Protein AF-A0ABD0YDC4-F1 (afdb_monomer_lite)

InterPro domains:
  IPR000859 CUB domain [PF00431] (22-94)
  IPR000859 CUB domain [PS01180] (1-97)
  IPR000859 CUB domain [cd00041] (22-96)
  IPR002172 Low-density lipoprotein (LDL) receptor class A repeat [PS50068] (105-143)
  IPR002172 Low-density lipoprotein (LDL) receptor class A repeat [SM00192] (105-144)
  IPR002172 Low-density lipoprotein (LDL) receptor class A repeat [cd00112] (106-138)
  IPR023415 Low-density lipoprotein (LDL) receptor class A, conserved site [PS01209] (118-142)
  IPR035914 Spermadhesin, CUB domain superfamily [G3DSA:2.60.120.290] (20-100)
  IPR035914 Spermadhesin, CUB domain superfamily [SSF49854] (22-97)
  IPR036055 LDL receptor-like superfamily [SSF57424] (105-143)
  IPR042333 LRAD2/Mig-13-like [PTHR24652] (23-143)

pLDDT: mean 70.16, std 22.86, range [22.53, 96.06]

Radius of gyration: 19.51 Å; chains: 1; bounding box: 53×46×57 Å

Sequence (190 aa):
SPDTSVFYLLDGVLTHRFLCVFQIQLDFKKFTLAVPNDCESNFVDVFAERTDLPSRLNNFCGSIAEMVMSPGNTLQIRFLAQPQALGSNFEALYTAFRDKPKGESCGEGEYDCEDGNCISAELKCNGRINCRFRWDEDVNECTVSTVFKHILLLIIINMWPKKRVRIIPDPSQTCIYVGKDVSASYLRTV

Structure (mmCIF, N/CA/C/O backbone):
data_AF-A0ABD0YDC4-F1
#
_entry.id   AF-A0ABD0YDC4-F1
#
loop_
_atom_site.group_PDB
_atom_site.id
_atom_site.type_symbol
_atom_site.label_atom_id
_atom_site.label_alt_id
_atom_site.label_comp_id
_atom_site.label_asym_id
_atom_site.label_entity_id
_atom_site.label_seq_id
_atom_site.pdbx_PDB_ins_code
_atom_site.Cartn_x
_atom_site.Cartn_y
_atom_site.Cartn_z
_atom_site.occupancy
_atom_site.B_iso_or_equiv
_atom_site.auth_seq_id
_atom_site.auth_comp_id
_atom_site.auth_asym_id
_atom_site.auth_atom_id
_atom_site.pdbx_PDB_model_num
ATOM 1 N N . SER A 1 1 ? 19.914 17.528 -25.942 1.00 22.53 1 SER A N 1
ATOM 2 C CA . SER A 1 1 ? 20.894 18.491 -25.397 1.00 22.53 1 SER A CA 1
ATOM 3 C C . SER A 1 1 ? 20.435 18.867 -23.995 1.00 22.53 1 SER A C 1
ATOM 5 O O . SER A 1 1 ? 19.265 18.654 -23.706 1.00 22.53 1 SER A O 1
ATOM 7 N N . PRO A 1 2 ? 21.354 19.263 -23.106 1.00 37.56 2 PRO A N 1
ATOM 8 C CA . PRO A 1 2 ? 21.430 18.707 -21.759 1.00 37.56 2 PRO A CA 1
ATOM 9 C C . PRO A 1 2 ? 20.591 19.468 -20.734 1.00 37.56 2 PRO A C 1
ATOM 11 O O . PRO A 1 2 ? 20.563 20.699 -20.735 1.00 37.56 2 PRO A O 1
ATOM 14 N N . ASP A 1 3 ? 19.976 18.705 -19.833 1.00 34.59 3 ASP A N 1
ATOM 15 C CA . ASP A 1 3 ? 19.323 19.197 -18.629 1.00 34.59 3 ASP A CA 1
ATOM 16 C C . ASP A 1 3 ? 20.344 19.871 -17.709 1.00 34.59 3 ASP A C 1
ATOM 18 O O . ASP A 1 3 ? 21.323 19.273 -17.247 1.00 34.59 3 ASP A O 1
ATOM 22 N N . THR A 1 4 ? 20.117 21.160 -17.473 1.00 28.91 4 THR A N 1
ATOM 23 C CA . THR A 1 4 ? 20.870 22.021 -16.559 1.00 28.91 4 THR A CA 1
ATOM 24 C C . THR A 1 4 ? 20.869 21.438 -15.149 1.00 28.91 4 THR A C 1
ATOM 26 O O . THR A 1 4 ? 19.961 21.662 -14.353 1.00 28.91 4 THR A O 1
ATOM 29 N N . SER A 1 5 ? 21.921 20.684 -14.850 1.00 32.78 5 SER A N 1
ATOM 30 C CA . SER A 1 5 ? 22.214 20.126 -13.537 1.00 32.78 5 SER A CA 1
ATOM 31 C C . SER A 1 5 ? 23.009 21.165 -12.749 1.00 32.78 5 SER A C 1
ATOM 33 O O . SER A 1 5 ? 24.056 21.619 -13.203 1.00 32.78 5 SER A O 1
ATOM 35 N N . VAL A 1 6 ? 22.507 21.600 -11.595 1.00 28.23 6 VAL A N 1
ATOM 36 C CA . VAL A 1 6 ? 23.234 22.540 -10.732 1.00 28.23 6 VAL A CA 1
ATOM 37 C C . VAL A 1 6 ? 24.358 21.781 -10.023 1.00 28.23 6 VAL A C 1
ATOM 39 O O . VAL A 1 6 ? 24.109 20.827 -9.290 1.00 28.23 6 VAL A O 1
ATOM 42 N N . PHE A 1 7 ? 25.601 22.200 -10.265 1.00 30.97 7 PHE A N 1
ATOM 43 C CA . PHE A 1 7 ? 26.812 21.578 -9.732 1.00 30.97 7 PHE A CA 1
ATOM 44 C C . PHE A 1 7 ? 27.180 22.186 -8.375 1.00 30.97 7 PHE A C 1
ATOM 46 O O . PHE A 1 7 ? 27.404 23.392 -8.279 1.00 30.97 7 PHE A O 1
ATOM 53 N N . TYR A 1 8 ? 27.334 21.354 -7.346 1.00 31.25 8 TYR A N 1
ATOM 54 C CA . TYR A 1 8 ? 28.043 21.735 -6.124 1.00 31.25 8 TYR A CA 1
ATOM 55 C C . TYR A 1 8 ? 29.280 20.844 -5.987 1.00 31.25 8 TYR A C 1
ATOM 57 O O . TYR A 1 8 ? 29.169 19.630 -5.839 1.00 31.25 8 TYR A O 1
ATOM 65 N N . LEU A 1 9 ? 30.461 21.457 -6.094 1.00 27.27 9 LEU A N 1
ATOM 66 C CA . LEU A 1 9 ? 31.758 20.812 -5.898 1.00 27.27 9 LEU A CA 1
ATOM 67 C C . LEU A 1 9 ? 32.153 20.933 -4.425 1.00 27.27 9 LEU A C 1
ATOM 69 O O . LEU A 1 9 ? 32.524 22.013 -3.973 1.00 27.27 9 LEU A O 1
ATOM 73 N N . LEU A 1 10 ? 32.115 19.820 -3.700 1.00 36.41 10 LEU A N 1
ATOM 74 C CA . LEU A 1 10 ? 32.907 19.633 -2.489 1.00 36.41 10 LEU A CA 1
ATOM 75 C C . LEU A 1 10 ? 33.705 18.335 -2.685 1.00 36.41 10 LEU A C 1
ATOM 77 O O . LEU A 1 10 ? 33.131 17.265 -2.868 1.00 36.41 10 LEU A O 1
ATOM 81 N N . ASP A 1 11 ? 35.030 18.476 -2.737 1.00 36.06 11 ASP A N 1
ATOM 82 C CA . ASP A 1 11 ? 36.029 17.405 -2.596 1.00 36.06 11 ASP A CA 1
ATOM 83 C C . ASP A 1 11 ? 36.146 16.325 -3.692 1.00 36.06 11 ASP A C 1
ATOM 85 O O . ASP A 1 11 ? 36.514 15.188 -3.414 1.00 36.06 11 ASP A O 1
ATOM 89 N N . GLY A 1 12 ? 35.941 16.678 -4.967 1.00 35.16 12 GLY A N 1
ATOM 90 C CA . GLY A 1 12 ? 36.541 15.943 -6.100 1.00 35.16 12 GLY A CA 1
ATOM 91 C C . GLY A 1 12 ? 36.074 14.496 -6.340 1.00 35.16 12 GLY A C 1
ATOM 92 O O . GLY A 1 12 ? 36.601 13.836 -7.233 1.00 35.16 12 GLY A O 1
ATOM 93 N N . VAL A 1 13 ? 35.071 14.007 -5.611 1.00 39.09 13 VAL A N 1
ATOM 94 C CA . VAL A 1 13 ? 34.416 12.718 -5.863 1.00 39.09 13 VAL A CA 1
ATOM 95 C C . VAL A 1 13 ? 33.053 12.983 -6.489 1.00 39.09 13 VAL A C 1
ATOM 97 O O . VAL A 1 13 ? 32.165 13.556 -5.856 1.00 39.09 13 VAL A O 1
ATOM 100 N N . LEU A 1 14 ? 32.867 12.543 -7.737 1.00 30.58 14 LEU A N 1
ATOM 101 C CA . LEU A 1 14 ? 31.575 12.567 -8.419 1.00 30.58 14 LEU A CA 1
ATOM 102 C C . LEU A 1 14 ? 30.653 11.525 -7.764 1.00 30.58 14 LEU A C 1
ATOM 104 O O . LEU A 1 14 ? 30.531 10.394 -8.224 1.00 30.58 14 LEU A O 1
ATOM 108 N N . THR A 1 15 ? 30.045 11.877 -6.633 1.00 31.75 15 THR A N 1
ATOM 109 C CA . THR A 1 15 ? 29.077 11.000 -5.972 1.00 31.75 15 THR A CA 1
ATOM 110 C C . THR A 1 15 ? 27.747 11.149 -6.699 1.00 31.75 15 THR A C 1
ATOM 112 O O . THR A 1 15 ? 26.979 12.070 -6.424 1.00 31.75 15 THR A O 1
ATOM 115 N N . HIS A 1 16 ? 27.470 10.255 -7.648 1.00 31.59 16 HIS A N 1
ATOM 116 C CA . HIS A 1 16 ? 26.160 10.161 -8.285 1.00 31.59 16 HIS A CA 1
ATOM 117 C C . HIS A 1 16 ? 25.164 9.610 -7.253 1.00 31.59 16 HIS A C 1
ATOM 119 O O . HIS A 1 16 ? 24.977 8.402 -7.121 1.00 31.59 16 HIS A O 1
ATOM 125 N N . ARG A 1 17 ? 24.556 10.485 -6.444 1.00 32.59 17 ARG A N 1
ATOM 126 C CA . ARG A 1 17 ? 23.413 10.092 -5.613 1.00 32.59 17 ARG A CA 1
ATOM 127 C C . ARG A 1 17 ? 22.211 9.938 -6.533 1.00 32.59 17 ARG A C 1
ATOM 129 O O . ARG A 1 17 ? 21.494 10.901 -6.783 1.00 32.59 17 ARG A O 1
ATOM 136 N N . PHE A 1 18 ? 21.986 8.722 -7.019 1.00 38.09 18 PHE A N 1
ATOM 137 C CA . PHE A 1 18 ? 20.657 8.325 -7.460 1.00 38.09 18 PHE A CA 1
ATOM 138 C C . PHE A 1 18 ? 19.736 8.450 -6.243 1.00 38.09 18 PHE A C 1
ATOM 140 O O . PHE A 1 18 ? 19.788 7.642 -5.317 1.00 38.09 18 PHE A O 1
ATOM 147 N N . LEU A 1 19 ? 18.949 9.523 -6.186 1.00 43.03 19 LEU A N 1
ATOM 148 C CA . LEU A 1 19 ? 17.830 9.611 -5.260 1.00 43.03 19 LEU A CA 1
ATOM 149 C C . LEU A 1 19 ? 16.797 8.602 -5.765 1.00 43.03 19 LEU A C 1
ATOM 151 O O . LEU A 1 19 ? 15.956 8.937 -6.592 1.00 43.03 19 LEU A O 1
ATOM 155 N N . CYS A 1 20 ? 16.896 7.349 -5.320 1.00 55.53 20 CYS A N 1
ATOM 156 C CA . CYS A 1 20 ? 15.814 6.384 -5.470 1.00 55.53 20 CYS A CA 1
ATOM 157 C C . CYS A 1 20 ? 14.644 6.898 -4.597 1.00 55.53 20 CYS A C 1
ATOM 159 O O . CYS A 1 20 ? 14.543 6.585 -3.408 1.00 55.53 20 CYS A O 1
ATOM 161 N N . VAL A 1 21 ? 13.830 7.808 -5.149 1.00 62.69 21 VAL A N 1
ATOM 162 C CA . VAL A 1 21 ? 12.629 8.333 -4.492 1.00 62.69 21 VAL A CA 1
ATOM 163 C C . VAL A 1 21 ? 11.543 7.291 -4.676 1.00 62.69 21 VAL A C 1
ATOM 165 O O . VAL A 1 21 ? 10.981 7.146 -5.757 1.00 62.69 21 VAL A O 1
ATOM 168 N N . PHE A 1 22 ? 11.282 6.544 -3.610 1.00 74.50 22 PHE A N 1
ATOM 169 C CA . PHE A 1 22 ? 10.185 5.595 -3.575 1.00 74.50 22 PHE A CA 1
ATOM 170 C C . PHE A 1 22 ? 9.003 6.190 -2.823 1.00 74.50 22 PHE A C 1
ATOM 172 O O . PHE A 1 22 ? 9.174 6.803 -1.766 1.00 74.50 22 PHE A O 1
ATOM 179 N N . GLN A 1 23 ? 7.812 5.953 -3.350 1.00 84.75 23 GLN A N 1
ATOM 180 C CA . GLN A 1 23 ? 6.559 6.109 -2.630 1.00 84.75 23 GLN A CA 1
ATOM 181 C C . GLN A 1 23 ? 6.169 4.751 -2.046 1.00 84.75 23 GLN A C 1
ATOM 183 O O . GLN A 1 23 ? 6.490 3.701 -2.598 1.00 84.75 23 GLN A O 1
ATOM 188 N N . ILE A 1 24 ? 5.489 4.752 -0.912 1.00 84.81 24 ILE A N 1
ATOM 189 C CA . ILE A 1 24 ? 4.969 3.552 -0.269 1.00 84.81 24 ILE A CA 1
ATOM 190 C C . ILE A 1 24 ? 3.459 3.572 -0.441 1.00 84.81 24 ILE A C 1
ATOM 192 O O . ILE A 1 24 ? 2.775 4.471 0.045 1.00 84.81 24 ILE A O 1
ATOM 196 N N . GLN A 1 25 ? 2.946 2.544 -1.097 1.00 88.06 25 GLN A N 1
ATOM 197 C CA . GLN A 1 25 ? 1.535 2.213 -1.084 1.00 88.06 25 GLN A CA 1
ATOM 198 C C . GLN A 1 25 ? 1.258 1.301 0.103 1.00 88.06 25 GLN A C 1
ATOM 200 O O . GLN A 1 25 ? 1.942 0.295 0.278 1.00 88.06 25 GLN A O 1
ATOM 205 N N . LEU A 1 26 ? 0.244 1.621 0.892 1.00 88.56 26 LEU A N 1
ATOM 206 C CA . LEU A 1 26 ? -0.267 0.785 1.967 1.00 88.56 26 LEU A CA 1
ATOM 207 C C . LEU A 1 26 ? -1.689 0.351 1.617 1.00 88.56 26 LEU A C 1
ATOM 209 O O . LEU A 1 26 ? -2.577 1.193 1.499 1.00 88.56 26 LEU A O 1
ATOM 213 N N . ASP A 1 27 ? -1.902 -0.951 1.468 1.00 88.50 27 ASP A N 1
ATOM 214 C CA . ASP A 1 27 ? -3.184 -1.544 1.096 1.00 88.50 27 ASP A CA 1
ATOM 215 C C . ASP A 1 27 ? -3.725 -2.439 2.218 1.00 88.50 27 ASP A C 1
ATOM 217 O O . ASP A 1 27 ? -3.110 -3.447 2.585 1.00 88.50 27 ASP A O 1
ATOM 221 N N . PHE A 1 28 ? -4.880 -2.076 2.775 1.00 87.62 28 PHE A N 1
ATOM 222 C CA . PHE A 1 28 ? -5.523 -2.822 3.853 1.00 87.62 28 PHE A CA 1
ATOM 223 C C . PHE A 1 28 ? -6.269 -4.034 3.287 1.00 87.62 28 PHE A C 1
ATOM 225 O O . PHE A 1 28 ? -7.321 -3.913 2.666 1.00 87.62 28 PHE A O 1
ATOM 232 N N . LYS A 1 29 ? -5.748 -5.235 3.550 1.00 85.38 29 LYS A N 1
ATOM 233 C CA . LYS A 1 29 ? -6.375 -6.504 3.148 1.00 85.38 29 LYS A CA 1
ATOM 234 C C . LYS A 1 29 ? -7.473 -6.931 4.116 1.00 85.38 29 LYS A C 1
ATOM 236 O O . LYS A 1 29 ? -8.468 -7.522 3.702 1.00 85.38 29 LYS A O 1
ATOM 241 N N . LYS A 1 30 ? -7.299 -6.629 5.405 1.00 86.12 30 LYS A N 1
ATOM 242 C CA . LYS A 1 30 ? -8.328 -6.781 6.441 1.00 86.12 30 LYS A CA 1
ATOM 243 C C . LYS A 1 30 ? -8.300 -5.575 7.358 1.00 86.12 30 LYS A C 1
ATOM 245 O O . LYS A 1 30 ? -7.230 -5.133 7.767 1.00 86.12 30 LYS A O 1
ATOM 250 N N . PHE A 1 31 ? -9.472 -5.081 7.725 1.00 88.12 31 PHE A N 1
ATOM 251 C CA . PHE A 1 31 ? -9.604 -3.989 8.675 1.00 88.12 31 PHE A CA 1
ATOM 252 C C . PHE A 1 31 ? -10.859 -4.204 9.510 1.00 88.12 31 PHE A C 1
ATOM 254 O O . PHE A 1 31 ? -11.966 -4.289 8.983 1.00 88.12 31 PHE A O 1
ATOM 261 N N . THR A 1 32 ? -10.704 -4.362 10.817 1.00 88.62 32 THR A N 1
ATOM 262 C CA . THR A 1 32 ? -11.825 -4.586 11.727 1.00 88.62 32 THR A CA 1
ATOM 263 C C . THR A 1 32 ? -11.512 -3.946 13.062 1.00 88.62 32 THR A C 1
ATOM 265 O O . THR A 1 32 ? -10.626 -4.395 13.782 1.00 88.62 32 THR A O 1
ATOM 268 N N . LEU A 1 33 ? -12.261 -2.910 13.420 1.00 88.00 33 LEU A N 1
ATOM 269 C CA . LEU A 1 33 ? -12.173 -2.284 14.732 1.00 88.00 33 LEU A CA 1
ATOM 270 C C . LEU A 1 33 ? -13.410 -2.638 15.547 1.00 88.00 33 LEU A C 1
ATOM 272 O O . LEU A 1 33 ? -14.541 -2.508 15.078 1.00 88.00 33 LEU A O 1
ATOM 276 N N . ALA A 1 34 ? -13.187 -3.099 16.771 1.00 88.44 34 ALA A N 1
ATOM 277 C CA . ALA A 1 34 ? -14.253 -3.363 17.718 1.00 88.44 34 ALA A CA 1
ATOM 278 C C . ALA A 1 34 ? -14.807 -2.048 18.293 1.00 88.44 34 ALA A C 1
ATOM 280 O O . ALA A 1 34 ? -14.134 -1.019 18.337 1.00 88.44 34 ALA A O 1
ATOM 281 N N . VAL A 1 35 ? -16.063 -2.098 18.726 1.00 88.75 35 VAL A N 1
ATOM 282 C CA . VAL A 1 35 ? -16.799 -0.945 19.256 1.00 88.75 35 VAL A CA 1
ATOM 283 C C . VAL A 1 35 ? -16.211 -0.514 20.615 1.00 88.75 35 VAL A C 1
ATOM 285 O O . VAL A 1 35 ? -15.882 -1.389 21.421 1.00 88.75 35 VAL A O 1
ATOM 288 N N . PRO A 1 36 ? -16.107 0.798 20.916 1.00 89.12 36 PRO A N 1
ATOM 289 C CA . PRO A 1 36 ? -16.556 1.940 20.108 1.00 89.12 36 PRO A CA 1
ATOM 290 C C . PRO A 1 36 ? -15.537 2.342 19.033 1.00 89.12 36 PRO A C 1
ATOM 292 O O . PRO A 1 36 ? -14.444 2.791 19.333 1.00 89.12 36 PRO A O 1
ATOM 295 N N . ASN A 1 37 ? -15.870 2.187 17.758 1.00 86.75 37 ASN A N 1
ATOM 296 C CA . ASN A 1 37 ? -14.958 2.450 16.641 1.00 86.75 37 ASN A CA 1
ATOM 297 C C . ASN A 1 37 ? -15.076 3.887 16.120 1.00 86.75 37 ASN A C 1
ATOM 299 O O . ASN A 1 37 ? -15.018 4.114 14.910 1.00 86.75 37 ASN A O 1
ATOM 303 N N . ASP A 1 38 ? -15.257 4.842 17.032 1.00 89.75 38 ASP A N 1
ATOM 304 C CA . ASP A 1 38 ? -15.132 6.259 16.728 1.00 89.75 38 ASP A CA 1
ATOM 305 C C . ASP A 1 38 ? -13.655 6.642 16.581 1.00 89.75 38 ASP A C 1
ATOM 307 O O . ASP A 1 38 ? -12.756 6.069 17.202 1.00 89.75 38 ASP A O 1
ATOM 311 N N . CYS A 1 39 ? -13.418 7.641 15.741 1.00 90.44 39 CYS A N 1
ATOM 312 C CA . CYS A 1 39 ? -12.097 8.134 15.371 1.00 90.44 39 CYS A CA 1
ATOM 313 C C . CYS A 1 39 ? -11.328 8.814 16.531 1.00 90.44 39 CYS A C 1
ATOM 315 O O . CYS A 1 39 ? -10.222 9.313 16.319 1.00 90.44 39 CYS A O 1
ATOM 317 N N . GLU A 1 40 ? -11.871 8.815 17.756 1.00 89.56 40 GLU A N 1
ATOM 318 C CA . GLU A 1 40 ? -11.223 9.319 18.975 1.00 89.56 40 GLU A CA 1
ATOM 319 C C . GLU A 1 40 ? -10.824 8.185 19.936 1.00 89.56 40 GLU A C 1
ATOM 321 O O . GLU A 1 40 ? -9.803 8.283 20.624 1.00 89.56 40 GLU A O 1
ATOM 326 N N . SER A 1 41 ? -11.587 7.089 19.961 1.00 88.38 41 SER A N 1
ATOM 327 C CA . SER A 1 41 ? -11.403 5.967 20.885 1.00 88.38 41 SER A CA 1
ATOM 328 C C . SER A 1 41 ? -10.580 4.827 20.294 1.00 88.38 41 SER A C 1
ATOM 330 O O . SER A 1 41 ? -9.619 4.373 20.922 1.00 88.38 41 SER A O 1
ATOM 332 N N . ASN A 1 42 ? -10.951 4.350 19.103 1.00 86.69 42 ASN A N 1
ATOM 333 C CA . ASN A 1 42 ? -10.330 3.198 18.452 1.00 86.69 42 ASN A CA 1
ATOM 334 C C . ASN A 1 42 ? -10.101 3.513 16.976 1.00 86.69 42 ASN A C 1
ATOM 336 O O . ASN A 1 42 ? -11.049 3.622 16.200 1.00 86.69 42 ASN A O 1
ATOM 340 N N . PHE A 1 43 ? -8.836 3.651 16.586 1.00 90.62 43 PHE A N 1
ATOM 341 C CA . PHE A 1 43 ? -8.481 4.075 15.236 1.00 90.62 43 PHE A CA 1
ATOM 342 C C . PHE A 1 43 ? -7.078 3.624 14.824 1.00 90.62 43 PHE A C 1
ATOM 344 O O . PHE A 1 43 ? -6.220 3.277 15.647 1.00 90.62 43 PHE A O 1
ATOM 351 N N . VAL A 1 44 ? -6.833 3.682 13.518 1.00 89.69 44 VAL A N 1
ATOM 352 C CA . VAL A 1 44 ? -5.516 3.538 12.899 1.00 89.69 44 VAL A CA 1
ATOM 353 C C . VAL A 1 44 ? -5.162 4.855 12.217 1.00 89.69 44 VAL A C 1
ATOM 355 O O . VAL A 1 44 ? -5.762 5.223 11.213 1.00 89.69 44 VAL A O 1
ATOM 358 N N . ASP A 1 45 ? -4.178 5.568 12.753 1.00 90.62 45 ASP A N 1
ATOM 359 C CA . ASP A 1 45 ? -3.587 6.712 12.064 1.00 90.62 45 ASP A CA 1
ATOM 360 C C . ASP A 1 45 ? -2.472 6.242 11.128 1.00 90.62 45 ASP A C 1
ATOM 362 O O . ASP A 1 45 ? -1.619 5.431 11.511 1.00 90.62 45 ASP A O 1
ATOM 366 N N . VAL A 1 46 ? -2.418 6.843 9.945 1.00 90.25 46 VAL A N 1
ATOM 367 C CA . VAL A 1 46 ? -1.302 6.727 9.008 1.00 90.25 46 VAL A CA 1
ATOM 368 C C . VAL A 1 46 ? -0.683 8.106 8.827 1.00 90.25 46 VAL A C 1
ATOM 370 O O . VAL A 1 46 ? -1.367 9.083 8.524 1.00 90.25 46 VAL A O 1
ATOM 373 N N . PHE A 1 47 ? 0.624 8.189 9.023 1.00 88.00 47 PHE A N 1
ATOM 374 C CA . PHE A 1 47 ? 1.418 9.397 8.862 1.00 88.00 47 PHE A CA 1
ATOM 375 C C . PHE A 1 47 ? 2.525 9.171 7.836 1.00 88.00 47 PHE A C 1
ATOM 377 O O . PHE A 1 47 ? 2.967 8.038 7.652 1.00 88.00 47 PHE A O 1
ATOM 384 N N . ALA A 1 48 ? 3.015 10.252 7.235 1.00 87.25 48 ALA A N 1
ATOM 385 C CA . ALA A 1 48 ? 4.222 10.235 6.414 1.00 87.25 48 ALA A CA 1
ATOM 386 C C . ALA A 1 48 ? 5.487 10.135 7.300 1.00 87.25 48 ALA A C 1
ATOM 388 O O . ALA A 1 48 ? 5.677 9.183 8.061 1.00 87.25 48 ALA A O 1
ATOM 389 N N . GLU A 1 49 ? 6.360 11.140 7.251 1.00 82.19 49 GLU A N 1
ATOM 390 C CA . GLU A 1 49 ? 7.654 11.102 7.935 1.00 82.19 49 GLU A CA 1
ATOM 391 C C . GLU A 1 49 ? 7.565 11.269 9.453 1.00 82.19 49 GLU A C 1
ATOM 393 O O . GLU A 1 49 ? 8.358 10.673 10.187 1.00 82.19 49 GLU A O 1
ATOM 398 N N . ARG A 1 50 ? 6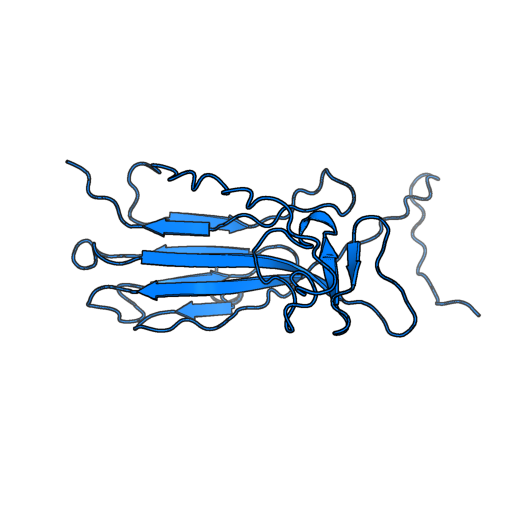.613 12.067 9.948 1.00 85.62 50 ARG A N 1
ATOM 399 C CA . ARG A 1 50 ? 6.474 12.437 11.365 1.00 85.62 50 ARG A CA 1
ATOM 400 C C . ARG A 1 50 ? 5.088 12.089 11.887 1.00 85.62 50 ARG A C 1
ATOM 402 O O . ARG A 1 50 ? 4.134 12.050 11.134 1.00 85.62 50 ARG A O 1
ATOM 409 N N . THR A 1 51 ? 4.958 11.857 13.194 1.00 83.25 51 THR A N 1
ATOM 410 C CA . THR A 1 51 ? 3.673 11.461 13.808 1.00 83.25 51 THR A CA 1
ATOM 411 C C . THR A 1 51 ? 2.896 12.619 14.440 1.00 83.25 51 THR A C 1
ATOM 413 O O . THR A 1 51 ? 2.248 12.433 15.479 1.00 83.25 51 THR A O 1
ATOM 416 N N . ASP A 1 52 ? 3.049 13.821 13.897 1.00 90.00 52 ASP A N 1
ATOM 417 C CA . ASP A 1 52 ? 2.290 15.015 14.263 1.00 90.00 52 ASP A CA 1
ATOM 418 C C . ASP A 1 52 ? 1.092 15.216 13.329 1.00 90.00 52 ASP A C 1
ATOM 420 O O . ASP A 1 52 ? 1.038 14.670 12.231 1.00 90.00 52 ASP A O 1
ATOM 424 N N . LEU A 1 53 ? 0.103 15.988 13.789 1.00 89.19 53 LEU A N 1
ATOM 425 C CA . LEU A 1 53 ? -1.159 16.182 13.067 1.00 89.19 53 LEU A CA 1
ATOM 426 C C . LEU A 1 53 ? -0.989 16.697 11.624 1.00 89.19 53 LEU A C 1
ATOM 428 O O . LEU A 1 53 ? -1.700 16.183 10.766 1.00 89.19 53 LEU A O 1
ATOM 432 N N . PRO A 1 54 ? -0.064 17.630 11.312 1.00 92.25 54 PRO A N 1
ATOM 433 C CA . PRO A 1 54 ? 0.137 18.082 9.933 1.00 92.25 54 PRO A CA 1
ATOM 434 C C . PRO A 1 54 ? 0.670 16.995 8.993 1.00 92.25 54 PRO A C 1
ATOM 436 O O . PRO A 1 54 ? 0.415 17.045 7.797 1.00 92.25 54 PRO A O 1
ATOM 439 N N . SER A 1 55 ? 1.395 16.009 9.527 1.00 89.44 55 SER A N 1
ATOM 440 C CA . SER A 1 55 ? 1.949 14.889 8.756 1.00 89.44 55 SER A CA 1
ATOM 441 C C . SER A 1 55 ? 0.998 13.688 8.690 1.00 89.44 55 SER A C 1
ATOM 443 O O . SER A 1 55 ? 1.372 12.634 8.164 1.00 89.44 55 SER A O 1
ATOM 445 N N . ARG A 1 56 ? -0.207 13.805 9.269 1.00 94.06 56 ARG A N 1
ATOM 446 C CA . ARG A 1 56 ? -1.225 12.754 9.249 1.00 94.06 56 ARG A CA 1
ATOM 447 C C . ARG A 1 56 ? -1.853 12.695 7.865 1.00 94.06 56 ARG A C 1
ATOM 449 O O . ARG A 1 56 ? -2.505 13.643 7.446 1.00 94.06 56 ARG A O 1
ATOM 456 N N . LEU A 1 57 ? -1.680 11.560 7.200 1.00 94.75 57 LEU A N 1
ATOM 457 C CA . LEU A 1 57 ? -2.287 11.284 5.904 1.00 94.75 57 LEU A CA 1
ATOM 458 C C . LEU A 1 57 ? -3.746 10.867 6.094 1.00 94.75 57 LEU A C 1
ATOM 460 O O . LEU A 1 57 ? -4.644 11.447 5.493 1.00 94.75 57 LEU A O 1
ATOM 464 N N . ASN A 1 58 ? -3.990 9.912 6.997 1.00 96.06 58 ASN A N 1
ATOM 465 C CA . ASN A 1 58 ? -5.319 9.350 7.227 1.00 96.06 58 ASN A CA 1
ATOM 466 C C . ASN A 1 58 ? -5.530 8.984 8.702 1.00 96.06 58 ASN A C 1
ATOM 468 O O . ASN A 1 58 ? -4.581 8.696 9.435 1.00 96.06 58 ASN A O 1
ATOM 472 N N . ASN A 1 59 ? -6.796 8.968 9.114 1.00 94.88 59 ASN A N 1
ATOM 473 C CA . ASN A 1 59 ? -7.270 8.449 10.393 1.00 94.88 59 ASN A CA 1
ATOM 474 C C . ASN A 1 59 ? -8.443 7.509 10.094 1.00 94.88 59 ASN A C 1
ATOM 476 O O . ASN A 1 59 ? -9.501 7.959 9.662 1.00 94.88 59 ASN A O 1
ATOM 480 N N . PHE A 1 60 ? -8.222 6.206 10.247 1.00 95.06 60 PHE A N 1
ATOM 481 C CA . PHE A 1 60 ? -9.207 5.178 9.935 1.00 95.06 60 PHE A CA 1
ATOM 482 C C . PHE A 1 60 ? -9.915 4.717 11.202 1.00 95.06 60 PHE A C 1
ATOM 484 O O . PHE A 1 60 ? -9.274 4.258 12.150 1.00 95.06 60 PHE A O 1
ATOM 491 N N . CYS A 1 61 ? -11.239 4.789 11.184 1.00 92.19 61 CYS A N 1
ATOM 492 C CA . CYS A 1 61 ? -12.124 4.211 12.184 1.00 92.19 61 CYS A CA 1
ATOM 493 C C . CYS A 1 61 ? -13.289 3.482 11.480 1.00 92.19 61 CYS A C 1
ATOM 495 O O . CYS A 1 61 ? -13.325 3.413 10.250 1.00 92.19 61 CYS A O 1
ATOM 497 N N . GLY A 1 62 ? -14.228 2.883 12.213 1.00 89.06 62 GLY A N 1
ATOM 498 C CA . GLY A 1 62 ? -15.328 2.141 11.584 1.00 89.06 62 GLY A CA 1
ATOM 499 C C . GLY A 1 62 ? -14.954 0.723 11.120 1.00 89.06 62 GLY A C 1
ATOM 500 O O . GLY A 1 62 ? -14.407 -0.070 11.890 1.00 89.06 62 GLY A O 1
ATOM 501 N N . SER A 1 63 ? -15.310 0.381 9.877 1.00 86.06 63 SER A N 1
ATOM 502 C CA . SER A 1 63 ? -15.214 -0.989 9.333 1.00 86.06 63 SER A CA 1
ATOM 503 C C . SER A 1 63 ? -14.427 -1.106 8.025 1.00 86.06 63 SER A C 1
ATOM 505 O O . SER A 1 63 ? -14.258 -2.215 7.529 1.00 86.06 63 SER A O 1
ATOM 507 N N . ILE A 1 64 ? -13.967 0.007 7.448 1.00 89.19 64 ILE A N 1
ATOM 508 C CA . ILE A 1 64 ? -13.280 0.038 6.149 1.00 89.19 64 ILE A CA 1
ATOM 509 C C . ILE A 1 64 ? -12.092 0.999 6.246 1.00 89.19 64 ILE A C 1
ATOM 511 O O . ILE A 1 64 ? -12.200 2.053 6.870 1.00 89.19 64 ILE A O 1
ATOM 515 N N . ALA A 1 65 ? -10.976 0.633 5.616 1.00 93.25 65 ALA A N 1
ATOM 516 C CA . ALA A 1 65 ? -9.820 1.497 5.424 1.00 93.25 65 ALA A CA 1
ATOM 517 C C . ALA A 1 65 ? -9.411 1.472 3.948 1.00 93.25 65 ALA A C 1
ATOM 519 O O . ALA A 1 65 ? -9.346 0.408 3.335 1.00 93.25 65 ALA A O 1
ATOM 520 N N . GLU A 1 66 ? -9.172 2.652 3.387 1.00 94.12 66 GLU A N 1
ATOM 521 C CA . GLU A 1 66 ? -8.757 2.821 1.995 1.00 94.12 66 GLU A CA 1
ATOM 522 C C . GLU A 1 66 ? -7.233 2.725 1.855 1.00 94.12 66 GLU A C 1
ATOM 524 O O . GLU A 1 66 ? -6.483 2.862 2.825 1.00 94.12 66 GLU A O 1
ATOM 529 N N . MET A 1 67 ? -6.777 2.498 0.624 1.00 91.31 67 MET A N 1
ATOM 530 C CA . MET A 1 67 ? -5.358 2.490 0.281 1.00 91.31 67 MET A CA 1
ATOM 531 C C . MET A 1 67 ? -4.737 3.879 0.485 1.00 91.31 67 MET A C 1
ATOM 533 O O . MET A 1 67 ? -5.339 4.894 0.136 1.00 91.31 67 MET A O 1
ATOM 537 N N . VAL A 1 68 ? -3.511 3.924 1.011 1.00 92.88 68 VAL A N 1
ATOM 538 C CA . VAL A 1 68 ? -2.773 5.172 1.263 1.00 92.88 68 VAL A CA 1
ATOM 539 C C . VAL A 1 68 ? -1.476 5.188 0.467 1.00 92.88 68 VAL A C 1
ATOM 541 O O . VAL A 1 68 ? -0.711 4.230 0.526 1.00 92.88 68 VAL A O 1
ATOM 544 N N . MET A 1 69 ? -1.206 6.298 -0.218 1.00 90.62 69 MET A N 1
ATOM 545 C CA . MET A 1 69 ? 0.083 6.577 -0.856 1.00 90.62 69 MET A CA 1
ATOM 546 C C . MET A 1 69 ? 0.878 7.558 -0.003 1.00 90.62 69 MET A C 1
ATOM 548 O O . MET A 1 69 ? 0.353 8.591 0.423 1.00 90.62 69 MET A O 1
ATOM 552 N N . SER A 1 70 ? 2.145 7.255 0.254 1.00 87.94 70 SER A N 1
ATOM 553 C CA . SER A 1 70 ? 3.030 8.176 0.957 1.00 87.94 70 SER A CA 1
ATOM 554 C C . SER A 1 70 ? 3.675 9.182 0.005 1.00 87.94 70 SER A C 1
ATOM 556 O O . SER A 1 70 ? 4.078 8.819 -1.096 1.00 87.94 70 SER A O 1
ATOM 558 N N . PRO A 1 71 ? 3.880 10.434 0.450 1.00 87.94 71 PRO A N 1
ATOM 559 C CA . PRO A 1 71 ? 4.577 11.447 -0.346 1.00 87.94 71 PRO A CA 1
ATOM 560 C C . PRO A 1 71 ? 6.092 11.200 -0.467 1.00 87.94 71 PRO A C 1
ATOM 562 O O . PRO A 1 71 ? 6.777 11.909 -1.193 1.00 87.94 71 PRO A O 1
ATOM 565 N N . GLY A 1 72 ? 6.634 10.233 0.274 1.00 83.50 72 GLY A N 1
ATOM 566 C CA . GLY A 1 72 ? 8.054 9.895 0.273 1.00 83.50 72 GLY A CA 1
ATOM 567 C C . GLY A 1 72 ? 8.278 8.464 0.738 1.00 83.50 72 GLY A C 1
ATOM 568 O O . GLY A 1 72 ? 7.342 7.678 0.840 1.00 83.50 72 GLY A O 1
ATOM 569 N N . ASN A 1 73 ? 9.506 8.125 1.100 1.00 77.31 73 ASN A N 1
ATOM 570 C CA . ASN A 1 73 ? 9.896 6.748 1.402 1.00 77.31 73 ASN A CA 1
ATOM 571 C C . ASN A 1 73 ? 9.642 6.331 2.861 1.00 77.31 73 ASN A C 1
ATOM 573 O O . ASN A 1 73 ? 10.269 5.399 3.344 1.00 77.31 73 ASN A O 1
ATOM 577 N N . THR A 1 74 ? 8.800 7.036 3.615 1.00 78.94 74 THR A N 1
ATOM 578 C CA . THR A 1 74 ? 8.533 6.701 5.020 1.00 78.94 74 THR A CA 1
ATOM 579 C C . THR A 1 74 ? 7.045 6.787 5.312 1.00 78.94 74 THR A C 1
ATOM 581 O O . THR A 1 74 ? 6.399 7.791 5.008 1.00 78.94 74 THR A O 1
ATOM 584 N N . LEU A 1 75 ? 6.531 5.753 5.976 1.00 81.75 75 LEU A N 1
ATOM 585 C CA . LEU A 1 75 ? 5.206 5.750 6.589 1.00 81.75 75 LEU A CA 1
ATOM 586 C C . LEU A 1 75 ? 5.300 5.367 8.062 1.00 81.75 75 LEU A C 1
ATOM 588 O O . LEU A 1 75 ? 6.091 4.507 8.463 1.00 81.75 75 LEU A O 1
ATOM 592 N N . GLN A 1 76 ? 4.448 5.973 8.881 1.00 83.56 76 GLN A N 1
ATOM 593 C CA . GLN A 1 76 ? 4.252 5.588 10.271 1.00 83.56 76 GLN A CA 1
ATOM 594 C C . GLN A 1 76 ? 2.792 5.255 10.523 1.00 83.56 76 GLN A C 1
ATOM 596 O O . GLN A 1 76 ? 1.911 6.085 10.328 1.00 83.56 76 GLN A O 1
ATOM 601 N N . ILE A 1 77 ? 2.548 4.052 11.024 1.00 85.31 77 ILE A N 1
ATOM 602 C CA . ILE A 1 77 ? 1.220 3.588 11.405 1.00 85.31 77 ILE A CA 1
ATOM 603 C C . ILE A 1 77 ? 1.136 3.613 12.926 1.00 85.31 77 ILE A C 1
ATOM 605 O O . ILE A 1 77 ? 2.003 3.078 13.628 1.00 85.31 77 ILE A O 1
ATOM 609 N N . ARG A 1 78 ? 0.085 4.236 13.448 1.00 84.75 78 ARG A N 1
ATOM 610 C CA . ARG A 1 78 ? -0.241 4.236 14.872 1.00 84.75 78 ARG A CA 1
ATOM 611 C C . ARG A 1 78 ? -1.599 3.586 15.051 1.00 84.75 78 ARG A C 1
ATOM 613 O O . ARG A 1 78 ? -2.603 4.104 14.585 1.00 84.75 78 ARG A O 1
ATOM 620 N N . PHE A 1 79 ? -1.611 2.493 15.796 1.00 84.25 79 PHE A N 1
ATOM 621 C CA . PHE A 1 79 ? -2.833 1.804 16.171 1.00 84.25 79 PHE A CA 1
ATOM 622 C C . PHE A 1 79 ? -3.147 2.075 17.638 1.00 84.25 79 PHE A C 1
ATOM 624 O O . PHE A 1 79 ? -2.308 1.814 18.512 1.00 84.25 79 PHE A O 1
ATOM 631 N N . LEU A 1 80 ? -4.338 2.615 17.890 1.00 82.38 80 LEU A N 1
ATOM 632 C CA . LEU A 1 80 ? -4.874 2.839 19.224 1.00 82.38 80 LEU A CA 1
ATOM 633 C C . LEU A 1 80 ? -6.143 2.008 19.389 1.00 82.38 80 LEU A C 1
ATOM 635 O O . LEU A 1 80 ? -7.073 2.137 18.596 1.00 82.38 80 LEU A O 1
ATOM 639 N N . ALA A 1 81 ? -6.171 1.188 20.440 1.00 81.44 81 ALA A N 1
ATOM 640 C CA . ALA A 1 81 ? -7.378 0.499 20.860 1.00 81.44 81 ALA A CA 1
ATOM 641 C C . ALA A 1 81 ? -7.537 0.535 22.388 1.00 81.44 81 ALA A C 1
ATOM 643 O O . ALA A 1 81 ? -6.598 0.230 23.131 1.00 81.44 81 ALA A O 1
ATOM 644 N N . GLN A 1 82 ? -8.726 0.906 22.855 1.00 84.19 82 GLN A N 1
ATOM 645 C CA . GLN A 1 82 ? -9.142 0.841 24.250 1.00 84.19 82 GLN A CA 1
ATOM 646 C C . GLN A 1 82 ? -9.392 -0.614 24.687 1.00 84.19 82 GLN A C 1
ATOM 648 O O . GLN A 1 82 ? -9.697 -1.471 23.852 1.00 84.19 82 GLN A O 1
ATOM 653 N N . PRO A 1 83 ? -9.332 -0.914 25.999 1.00 82.81 83 PRO A N 1
ATOM 654 C CA . PRO A 1 83 ? -9.571 -2.260 26.523 1.00 82.81 83 PRO A CA 1
ATOM 655 C C . PRO A 1 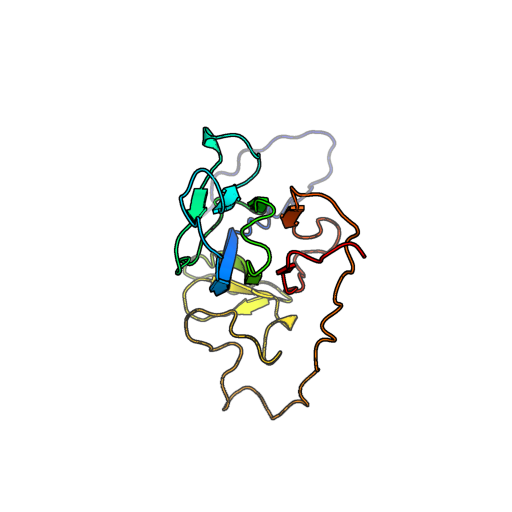83 ? -10.942 -2.864 26.197 1.00 82.81 83 PRO A C 1
ATOM 657 O O . PRO A 1 83 ? -11.111 -4.063 26.353 1.00 82.81 83 PRO A O 1
ATOM 660 N N . GLN A 1 84 ? -11.935 -2.078 25.786 1.00 82.00 84 GLN A N 1
ATOM 661 C CA . GLN A 1 84 ? -13.247 -2.568 25.354 1.00 82.00 84 GLN A CA 1
ATOM 662 C C . GLN A 1 84 ? -13.210 -3.128 23.922 1.00 82.00 84 GLN A C 1
ATOM 664 O O . GLN A 1 84 ? -14.008 -3.994 23.573 1.00 82.00 84 GLN A O 1
ATOM 669 N N . ALA A 1 85 ? -12.243 -2.696 23.111 1.00 84.00 85 ALA A N 1
ATOM 670 C CA . ALA A 1 85 ? -12.133 -3.020 21.695 1.00 84.00 85 ALA A CA 1
ATOM 671 C C . ALA A 1 85 ? -11.082 -4.112 21.410 1.00 84.00 85 ALA A C 1
ATOM 673 O O . ALA A 1 85 ? -10.381 -4.071 20.395 1.00 84.00 85 ALA A O 1
ATOM 674 N N . LEU A 1 86 ? -10.986 -5.115 22.291 1.00 74.00 86 LEU A N 1
ATOM 675 C CA . LEU A 1 86 ? -9.992 -6.206 22.246 1.00 74.00 86 LEU A CA 1
ATOM 676 C C . LEU A 1 86 ? -10.016 -7.027 20.949 1.00 74.00 86 LEU A C 1
ATOM 678 O O . LEU A 1 86 ? -9.028 -7.674 20.622 1.00 74.00 86 LEU A O 1
ATOM 682 N N . GLY A 1 87 ? -11.131 -7.010 20.215 1.00 79.81 87 GLY A N 1
ATOM 683 C CA . GLY A 1 87 ? -11.280 -7.704 18.932 1.00 79.81 87 GLY A CA 1
ATOM 684 C C . GLY A 1 87 ? -10.693 -6.960 17.728 1.00 79.81 87 GLY A C 1
ATOM 685 O O . GLY A 1 87 ? -10.760 -7.478 16.615 1.00 79.81 87 GLY A O 1
ATOM 686 N N . SER A 1 88 ? -10.142 -5.760 17.927 1.00 82.62 88 SER A N 1
ATOM 687 C CA . SER A 1 88 ? -9.643 -4.927 16.833 1.00 82.62 88 SER A CA 1
ATOM 688 C C . SER A 1 88 ? -8.381 -5.517 16.198 1.00 82.62 88 SER A C 1
ATOM 690 O O . SER A 1 88 ? -7.391 -5.799 16.882 1.00 82.62 88 SER A O 1
ATOM 692 N N . ASN A 1 89 ? -8.404 -5.677 14.879 1.00 82.62 89 ASN A N 1
ATOM 693 C CA . ASN A 1 89 ? -7.304 -6.191 14.080 1.00 82.62 89 ASN A CA 1
ATOM 694 C C . ASN A 1 89 ? -7.266 -5.532 12.696 1.00 82.62 89 ASN A C 1
ATOM 696 O O . ASN A 1 89 ? -8.279 -5.077 12.163 1.00 82.62 89 ASN A O 1
ATOM 700 N N . PHE A 1 90 ? -6.077 -5.494 12.105 1.00 85.19 90 PHE A N 1
ATOM 701 C CA . PHE A 1 90 ? -5.933 -5.203 10.687 1.00 85.19 90 PHE A CA 1
ATOM 702 C C . PHE A 1 90 ? -4.731 -5.944 10.103 1.00 85.19 90 PHE A C 1
ATOM 704 O O . PHE A 1 90 ? -3.780 -6.305 10.805 1.00 85.19 90 PHE A O 1
ATOM 711 N N . GLU A 1 91 ? -4.796 -6.149 8.797 1.00 84.31 91 GLU A N 1
ATOM 712 C CA . GLU A 1 91 ? -3.759 -6.740 7.966 1.00 84.31 91 GLU A CA 1
ATOM 713 C C . GLU A 1 91 ? -3.559 -5.818 6.768 1.00 84.31 91 GLU A C 1
ATOM 715 O O . GLU A 1 91 ? -4.520 -5.512 6.055 1.00 84.31 91 GLU A O 1
ATOM 720 N N . ALA A 1 92 ? -2.329 -5.355 6.564 1.00 83.00 92 ALA A N 1
ATOM 721 C CA . ALA A 1 92 ? -1.993 -4.479 5.455 1.00 83.00 92 ALA A CA 1
ATOM 722 C C . ALA A 1 92 ? -0.730 -4.956 4.737 1.00 83.00 92 ALA A C 1
ATOM 724 O O . ALA A 1 92 ? 0.234 -5.406 5.366 1.00 83.00 92 ALA A O 1
ATOM 725 N N . LEU A 1 93 ? -0.750 -4.816 3.415 1.00 82.75 93 LEU A N 1
ATOM 726 C CA . LEU A 1 93 ? 0.390 -5.020 2.535 1.00 82.75 93 LEU A CA 1
ATOM 727 C C . LEU A 1 93 ? 0.971 -3.652 2.189 1.00 82.75 93 LEU A C 1
ATOM 729 O O . LEU A 1 93 ? 0.232 -2.778 1.739 1.00 82.75 93 LEU A O 1
ATOM 733 N N . TYR A 1 94 ? 2.277 -3.468 2.378 1.00 85.00 94 TYR A N 1
ATOM 734 C CA . TYR A 1 94 ? 2.961 -2.300 1.833 1.00 85.00 94 TYR A CA 1
ATOM 735 C C . TYR A 1 94 ? 3.774 -2.676 0.594 1.00 85.00 94 TYR A C 1
ATOM 737 O O . TYR A 1 94 ? 4.400 -3.737 0.547 1.00 85.00 94 TYR A O 1
ATOM 745 N N . THR A 1 95 ? 3.805 -1.770 -0.376 1.00 82.44 95 THR A N 1
ATOM 746 C CA . THR A 1 95 ? 4.606 -1.883 -1.597 1.00 82.44 95 THR A CA 1
ATOM 747 C C . THR A 1 95 ? 5.368 -0.583 -1.793 1.00 82.44 95 THR A C 1
ATOM 749 O O . THR A 1 95 ? 4.772 0.490 -1.744 1.00 82.44 95 THR A O 1
ATOM 752 N N . ALA A 1 96 ? 6.678 -0.666 -2.009 1.00 84.50 96 ALA A N 1
ATOM 753 C CA . ALA A 1 96 ? 7.465 0.481 -2.442 1.00 84.50 96 ALA A CA 1
ATOM 754 C C . ALA A 1 96 ? 7.427 0.569 -3.973 1.00 84.50 96 ALA A C 1
ATOM 756 O O . ALA A 1 96 ? 7.742 -0.408 -4.651 1.00 84.50 96 ALA A O 1
ATOM 757 N N . PHE A 1 97 ? 7.053 1.733 -4.489 1.00 85.19 97 PHE A N 1
ATOM 758 C CA . PHE A 1 97 ? 6.982 2.039 -5.909 1.00 85.19 97 PHE A CA 1
ATOM 759 C C . PHE A 1 97 ? 7.931 3.164 -6.260 1.00 85.19 97 PHE A C 1
ATOM 761 O O . PHE A 1 97 ? 8.092 4.118 -5.496 1.00 85.19 97 PHE A O 1
ATOM 768 N N . ARG A 1 98 ? 8.503 3.080 -7.452 1.00 85.69 98 ARG A N 1
ATOM 769 C CA . ARG A 1 98 ? 9.183 4.193 -8.099 1.00 85.69 98 ARG A CA 1
ATOM 770 C C . ARG A 1 98 ? 8.384 4.603 -9.321 1.00 85.69 98 ARG A C 1
ATOM 772 O O . ARG A 1 98 ? 8.047 3.749 -10.137 1.00 85.69 98 ARG A O 1
ATOM 779 N N . ASP A 1 99 ? 8.136 5.896 -9.474 1.00 86.25 99 ASP A N 1
ATOM 780 C CA . ASP A 1 99 ? 7.563 6.409 -10.714 1.00 86.25 99 ASP A CA 1
ATOM 781 C C . ASP A 1 99 ? 8.539 6.141 -11.872 1.00 86.25 99 ASP A C 1
ATOM 783 O O . ASP A 1 99 ? 9.746 6.393 -11.763 1.00 86.25 99 ASP A O 1
ATOM 787 N N . LYS A 1 100 ? 8.016 5.616 -12.980 1.00 84.62 100 LYS A N 1
ATOM 788 C CA . LYS A 1 100 ? 8.739 5.364 -14.229 1.00 84.62 100 LYS A CA 1
ATOM 789 C C . LYS A 1 100 ? 8.461 6.520 -15.197 1.00 84.62 100 LYS A C 1
ATOM 791 O O . LYS A 1 100 ? 7.357 6.593 -15.751 1.00 84.62 100 LYS A O 1
ATOM 796 N N . PRO A 1 101 ? 9.418 7.440 -15.423 1.00 80.81 101 PRO A N 1
ATOM 797 C CA . PRO A 1 101 ? 9.241 8.520 -16.386 1.00 80.81 101 PRO A CA 1
ATOM 798 C C . PRO A 1 101 ? 8.954 7.983 -17.791 1.00 80.81 101 PRO A C 1
ATOM 800 O O . PRO A 1 101 ? 9.375 6.890 -18.176 1.00 80.81 101 PRO A O 1
ATOM 803 N N . LYS A 1 102 ? 8.228 8.766 -18.595 1.00 80.94 102 LYS A N 1
ATOM 804 C CA . LYS A 1 102 ? 7.908 8.373 -19.972 1.00 80.94 102 LYS A CA 1
ATOM 805 C C . LYS A 1 102 ? 9.191 8.234 -20.795 1.00 80.94 102 LYS A C 1
ATOM 807 O O . LYS A 1 102 ? 9.903 9.214 -20.980 1.00 80.94 102 LYS A O 1
ATOM 812 N N . GLY A 1 103 ? 9.415 7.046 -21.351 1.00 76.81 103 GLY A N 1
ATOM 813 C CA . GLY A 1 103 ? 10.582 6.748 -22.188 1.00 76.81 103 GLY A CA 1
ATOM 814 C C . GLY A 1 103 ? 11.760 6.130 -21.434 1.00 76.81 103 GLY A C 1
ATOM 815 O O . GLY A 1 103 ? 12.754 5.795 -22.071 1.00 76.81 103 GLY A O 1
ATOM 816 N N . GLU A 1 104 ? 11.638 5.934 -20.121 1.00 81.06 104 GLU A N 1
ATOM 817 C CA . GLU A 1 104 ? 12.612 5.202 -19.312 1.00 81.06 104 GLU A CA 1
ATOM 818 C C . GLU A 1 104 ? 12.106 3.791 -18.985 1.00 81.06 104 GLU A C 1
ATOM 820 O O . GLU A 1 104 ? 10.900 3.546 -18.880 1.00 81.06 104 GLU A O 1
ATOM 825 N N . SER A 1 105 ? 13.041 2.855 -18.827 1.00 83.50 105 SER A N 1
ATOM 826 C CA . SER A 1 105 ? 12.769 1.516 -18.307 1.00 83.50 105 SER A CA 1
ATOM 827 C C . SER A 1 105 ? 12.916 1.484 -16.786 1.00 83.50 105 SER A C 1
ATOM 829 O O . SER A 1 105 ? 13.510 2.376 -16.173 1.00 83.50 105 SER A O 1
ATOM 831 N N . CYS A 1 106 ? 12.405 0.427 -16.161 1.00 84.88 106 CYS A N 1
ATOM 832 C CA . CYS A 1 106 ? 12.786 0.128 -14.787 1.00 84.88 106 CYS A CA 1
ATOM 833 C C . CYS A 1 106 ? 14.294 -0.173 -14.693 1.00 84.88 106 CYS A C 1
ATOM 835 O O . CYS A 1 106 ? 14.923 -0.550 -15.688 1.00 84.88 106 CYS A O 1
ATOM 837 N N . GLY A 1 107 ? 14.881 0.085 -13.524 1.00 80.00 107 GLY A N 1
ATOM 838 C CA . GLY A 1 107 ? 16.303 -0.130 -13.267 1.00 80.00 107 GLY A CA 1
ATOM 839 C C . GLY A 1 107 ? 16.649 -1.612 -13.122 1.00 80.00 107 GLY A C 1
ATOM 840 O O . GLY A 1 107 ? 15.775 -2.479 -13.115 1.00 80.00 107 GLY A O 1
ATOM 841 N N . GLU A 1 108 ? 17.938 -1.922 -12.980 1.00 79.62 108 GLU A N 1
ATOM 842 C CA . GLU A 1 108 ? 18.356 -3.291 -12.667 1.00 79.62 108 GLU A CA 1
ATOM 843 C C . GLU A 1 108 ? 17.794 -3.731 -11.306 1.00 79.62 108 GLU A C 1
ATOM 845 O O . GLU A 1 108 ? 17.887 -2.999 -10.322 1.00 79.62 108 GLU A O 1
ATOM 850 N N . GLY A 1 109 ? 17.206 -4.930 -11.250 1.00 78.50 109 GLY A N 1
ATOM 851 C CA . GLY A 1 109 ? 16.563 -5.453 -10.038 1.00 78.50 109 GLY A CA 1
ATOM 852 C C . GLY A 1 109 ? 15.133 -4.956 -9.801 1.00 78.50 109 GLY A C 1
ATOM 853 O O . GLY A 1 109 ? 14.535 -5.308 -8.785 1.00 78.50 109 GLY A O 1
ATOM 854 N N . GLU A 1 110 ? 14.558 -4.190 -10.729 1.00 84.69 110 GLU A N 1
ATOM 855 C CA . GLU A 1 110 ? 13.160 -3.760 -10.692 1.00 84.69 110 GLU A CA 1
ATOM 856 C C . GLU A 1 110 ? 12.298 -4.513 -11.723 1.00 84.69 110 GLU A C 1
ATOM 858 O O . GLU A 1 110 ? 12.781 -4.999 -12.747 1.00 84.69 110 GLU A O 1
ATOM 863 N N . TYR A 1 111 ? 10.998 -4.589 -11.452 1.00 87.56 111 TYR A N 1
ATOM 864 C CA . TYR A 1 111 ? 9.966 -5.103 -12.341 1.00 87.56 111 TYR A CA 1
ATOM 865 C C . TYR A 1 111 ? 9.017 -3.976 -12.753 1.00 87.56 111 TYR A C 1
ATOM 867 O O . TYR A 1 111 ? 8.622 -3.141 -11.936 1.00 87.56 111 TYR A O 1
ATOM 875 N N . ASP A 1 112 ? 8.671 -3.962 -14.036 1.00 91.00 112 ASP A N 1
ATOM 876 C CA . ASP A 1 112 ? 7.781 -2.978 -14.640 1.00 91.00 112 ASP A CA 1
ATOM 877 C C . ASP A 1 112 ? 6.328 -3.411 -14.461 1.00 91.00 112 ASP A C 1
ATOM 879 O O . ASP A 1 112 ? 5.897 -4.404 -15.040 1.00 91.00 112 ASP A O 1
ATOM 883 N N . CYS A 1 113 ? 5.570 -2.647 -13.674 1.00 89.88 113 CYS A N 1
ATOM 884 C CA . CYS A 1 113 ? 4.141 -2.875 -13.494 1.00 89.88 113 CYS A CA 1
ATOM 885 C C . CYS A 1 113 ? 3.312 -2.387 -14.689 1.00 89.88 113 CYS A C 1
ATOM 887 O O . CYS A 1 113 ? 2.106 -2.286 -14.532 1.00 89.88 113 CYS A O 1
ATOM 889 N N . GLU A 1 114 ? 3.908 -1.985 -15.820 1.00 89.75 114 GLU A N 1
ATOM 890 C CA . GLU A 1 114 ? 3.242 -1.505 -17.048 1.00 89.75 114 GLU A CA 1
ATOM 891 C C . GLU A 1 114 ? 2.209 -0.366 -16.853 1.00 89.75 114 GLU A C 1
ATOM 893 O O . GLU A 1 114 ? 1.519 0.051 -17.783 1.00 89.75 114 GLU A O 1
ATOM 898 N N . ASP A 1 115 ? 2.140 0.216 -15.657 1.00 88.19 115 ASP A N 1
ATOM 899 C CA . ASP A 1 115 ? 1.195 1.255 -15.243 1.00 88.19 115 ASP A CA 1
ATOM 900 C C . ASP A 1 115 ? 1.884 2.598 -14.963 1.00 88.19 115 ASP A C 1
ATOM 902 O O . ASP A 1 115 ? 1.263 3.537 -14.463 1.00 88.19 115 ASP A O 1
ATOM 906 N N . GLY A 1 116 ? 3.166 2.696 -15.321 1.00 87.88 116 GLY A N 1
ATOM 907 C CA . GLY A 1 116 ? 4.009 3.849 -15.021 1.00 87.88 116 GLY A CA 1
ATOM 908 C C . GLY A 1 116 ? 4.753 3.734 -13.695 1.00 87.88 116 GLY A C 1
ATOM 909 O O . GLY A 1 116 ? 5.413 4.699 -13.324 1.00 87.88 116 GLY A O 1
ATOM 910 N N . ASN A 1 117 ? 4.708 2.580 -13.022 1.00 88.44 117 ASN A N 1
ATOM 911 C CA . ASN A 1 117 ? 5.471 2.331 -11.805 1.00 88.44 117 ASN A CA 1
ATOM 912 C C . ASN A 1 117 ? 6.411 1.128 -11.935 1.00 88.44 117 ASN A C 1
ATOM 914 O O . ASN A 1 117 ? 6.134 0.155 -12.637 1.00 88.44 117 ASN A O 1
ATOM 918 N N . CYS A 1 118 ? 7.511 1.192 -11.194 1.00 88.19 118 CYS A N 1
ATOM 919 C CA . CYS A 1 118 ? 8.457 0.103 -11.005 1.00 88.19 118 CYS A CA 1
ATOM 920 C C . CYS A 1 118 ? 8.398 -0.387 -9.556 1.00 88.19 118 CYS A C 1
ATOM 922 O O . CYS A 1 118 ? 8.333 0.419 -8.621 1.00 88.19 118 CYS A O 1
ATOM 924 N N . ILE A 1 119 ? 8.451 -1.703 -9.375 1.00 87.00 119 ILE A N 1
ATOM 925 C CA . ILE A 1 119 ? 8.555 -2.374 -8.072 1.00 87.00 119 ILE A CA 1
ATOM 926 C C . ILE A 1 119 ? 9.821 -3.231 -8.025 1.00 87.00 119 ILE A C 1
ATOM 928 O O . ILE A 1 119 ? 10.496 -3.392 -9.033 1.00 87.00 119 ILE A O 1
ATOM 932 N N . 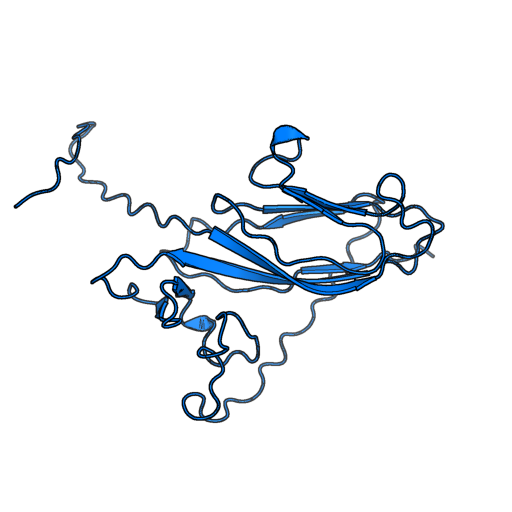SER A 1 120 ? 10.164 -3.803 -6.873 1.00 82.88 120 SER A N 1
ATOM 933 C CA . SER A 1 120 ? 11.274 -4.764 -6.786 1.00 82.88 120 SER A CA 1
ATOM 934 C C . SER A 1 120 ? 10.987 -6.017 -7.622 1.00 82.88 120 SER A C 1
ATOM 936 O O . SER A 1 120 ? 9.880 -6.553 -7.571 1.00 82.88 120 SER A O 1
ATOM 938 N N . ALA A 1 121 ? 11.985 -6.528 -8.346 1.00 83.94 121 ALA A N 1
ATOM 939 C CA . ALA A 1 121 ? 11.858 -7.766 -9.116 1.00 83.94 121 ALA A CA 1
ATOM 940 C C . ALA A 1 121 ? 11.559 -8.994 -8.237 1.00 83.94 121 ALA A C 1
ATOM 942 O O . ALA A 1 121 ? 10.943 -9.945 -8.710 1.00 83.94 121 ALA A O 1
ATOM 943 N N . GLU A 1 122 ? 11.924 -8.959 -6.950 1.00 83.06 122 GLU A N 1
ATOM 944 C CA . GLU A 1 122 ? 11.586 -10.003 -5.968 1.00 83.06 122 GLU A CA 1
ATOM 945 C C . GLU A 1 122 ? 10.084 -10.086 -5.665 1.00 83.06 122 GLU A C 1
ATOM 947 O O . GLU A 1 122 ? 9.619 -11.056 -5.066 1.00 83.06 122 GLU A O 1
ATOM 952 N N . LEU A 1 123 ? 9.320 -9.053 -6.033 1.00 85.94 123 LEU A N 1
ATOM 953 C CA . LEU A 1 123 ? 7.875 -9.034 -5.846 1.00 85.94 123 LEU A CA 1
ATOM 954 C C . LEU A 1 123 ? 7.121 -9.746 -6.971 1.00 85.94 123 LEU A C 1
ATOM 956 O O . LEU A 1 123 ? 5.937 -10.003 -6.812 1.00 85.94 123 LEU A O 1
ATOM 960 N N . LYS A 1 124 ? 7.792 -10.108 -8.069 1.00 88.88 124 LYS A N 1
ATOM 961 C CA . LYS A 1 124 ? 7.177 -10.878 -9.151 1.00 88.88 124 LYS A CA 1
ATOM 962 C C . LYS A 1 124 ? 6.950 -12.331 -8.708 1.00 88.88 124 LYS A C 1
ATOM 964 O O . LYS A 1 124 ? 7.883 -12.991 -8.249 1.00 88.88 124 LYS A O 1
ATOM 969 N N . CYS A 1 125 ? 5.744 -12.850 -8.916 1.00 89.12 125 CYS A N 1
ATOM 970 C CA . CYS A 1 125 ? 5.341 -14.232 -8.643 1.00 89.12 125 CYS A CA 1
ATOM 971 C C . CYS A 1 125 ? 5.572 -14.686 -7.186 1.00 89.12 125 CYS A C 1
ATOM 973 O O . CYS A 1 125 ? 5.906 -15.849 -6.933 1.00 89.12 125 CYS A O 1
ATOM 975 N N . ASN A 1 126 ? 5.423 -13.781 -6.219 1.00 83.38 126 ASN A N 1
ATOM 976 C CA . ASN A 1 126 ? 5.535 -14.056 -4.787 1.00 83.38 126 ASN A CA 1
ATOM 977 C C . ASN A 1 126 ? 4.179 -14.395 -4.122 1.00 83.38 126 ASN A C 1
ATOM 979 O O . ASN A 1 126 ? 4.122 -14.621 -2.907 1.00 83.38 126 ASN A O 1
ATOM 983 N N . GLY A 1 127 ? 3.089 -14.440 -4.893 1.00 86.38 127 GLY A N 1
ATOM 984 C CA . GLY A 1 127 ? 1.734 -14.718 -4.419 1.00 86.38 127 GLY A CA 1
ATOM 985 C C . GLY A 1 127 ? 1.020 -13.504 -3.820 1.00 86.38 127 GLY A C 1
ATOM 986 O O . GLY A 1 127 ? -0.034 -13.663 -3.191 1.00 86.38 127 GLY A O 1
ATOM 987 N N . ARG A 1 128 ? 1.573 -12.298 -3.968 1.00 86.44 128 ARG A N 1
ATOM 988 C CA . ARG A 1 128 ? 1.010 -11.045 -3.460 1.00 86.44 128 ARG A CA 1
ATOM 989 C C . ARG A 1 128 ? 0.851 -10.075 -4.605 1.00 86.44 128 ARG A C 1
ATOM 991 O O . ARG A 1 128 ? 1.743 -9.863 -5.395 1.00 86.44 128 ARG A O 1
ATOM 998 N N . ILE A 1 129 ? -0.304 -9.430 -4.628 1.00 89.62 129 ILE A N 1
ATOM 999 C CA . ILE A 1 129 ? -0.592 -8.405 -5.623 1.00 89.62 129 ILE A CA 1
ATOM 1000 C C . ILE A 1 129 ? 0.023 -7.102 -5.142 1.00 89.62 129 ILE A C 1
ATOM 1002 O O . ILE A 1 129 ? -0.525 -6.447 -4.244 1.00 89.62 129 ILE A O 1
ATOM 1006 N N . ASN A 1 130 ? 1.151 -6.752 -5.738 1.00 88.69 130 ASN A N 1
ATOM 1007 C CA . ASN A 1 130 ? 1.834 -5.491 -5.560 1.00 88.69 130 ASN A CA 1
ATOM 1008 C C . ASN A 1 130 ? 1.451 -4.518 -6.683 1.00 88.69 130 ASN A C 1
ATOM 1010 O O . ASN A 1 130 ? 1.084 -3.394 -6.354 1.00 88.69 130 ASN A O 1
ATOM 1014 N N . CYS A 1 131 ? 1.429 -4.924 -7.960 1.00 90.50 131 CYS A N 1
ATOM 1015 C CA . CYS A 1 131 ? 1.023 -4.037 -9.063 1.00 90.50 131 CYS A CA 1
ATOM 1016 C C . CYS A 1 131 ? -0.494 -3.773 -9.081 1.00 90.50 131 CYS A C 1
ATOM 1018 O O . CYS A 1 131 ? -1.308 -4.643 -8.755 1.00 90.50 131 CYS A O 1
ATOM 1020 N N . ARG A 1 132 ? -0.909 -2.594 -9.574 1.00 88.88 132 ARG A N 1
ATOM 1021 C CA . ARG A 1 132 ? -2.330 -2.195 -9.656 1.00 88.88 132 ARG A CA 1
ATOM 1022 C C . ARG A 1 132 ? -3.198 -3.191 -10.434 1.00 88.88 132 ARG A C 1
ATOM 1024 O O . ARG A 1 132 ? -4.340 -3.440 -10.048 1.00 88.88 132 ARG A O 1
ATOM 1031 N N . PHE A 1 133 ? -2.657 -3.756 -11.512 1.00 89.88 133 PHE A N 1
ATOM 1032 C CA . PHE A 1 133 ? -3.356 -4.697 -12.394 1.00 89.88 133 PHE A CA 1
ATOM 1033 C C . PHE A 1 133 ? -2.908 -6.154 -12.226 1.00 89.88 133 PHE A C 1
ATOM 1035 O O . PHE A 1 133 ? -3.283 -6.994 -13.037 1.00 89.88 133 PHE A O 1
ATOM 1042 N N . ARG A 1 134 ? -2.180 -6.476 -11.146 1.00 90.81 134 ARG A N 1
ATOM 1043 C CA . ARG A 1 134 ? -1.693 -7.836 -10.838 1.00 90.81 134 ARG A CA 1
ATOM 1044 C C . ARG A 1 134 ? -0.724 -8.433 -11.864 1.00 90.81 134 ARG A C 1
ATOM 1046 O O . ARG A 1 134 ? -0.596 -9.650 -11.920 1.00 90.81 134 ARG A O 1
ATOM 1053 N N . TRP A 1 135 ? -0.072 -7.611 -12.684 1.00 91.56 135 TRP A N 1
ATOM 1054 C CA . TRP A 1 135 ? 0.882 -8.095 -13.689 1.00 91.56 135 TRP A CA 1
ATOM 1055 C C . TRP A 1 135 ? 2.078 -8.833 -13.080 1.00 91.56 135 TRP A C 1
ATOM 1057 O O . TRP A 1 135 ? 2.573 -9.796 -13.658 1.00 91.56 135 TRP A O 1
ATOM 1067 N N . ASP A 1 136 ? 2.477 -8.450 -11.869 1.00 90.94 136 ASP A N 1
ATOM 1068 C CA . ASP A 1 136 ? 3.470 -9.155 -11.061 1.00 90.94 136 ASP A CA 1
ATOM 1069 C C . ASP A 1 136 ? 3.082 -10.602 -10.728 1.00 90.94 136 ASP A C 1
ATOM 1071 O O . ASP A 1 136 ? 3.963 -11.426 -10.508 1.00 90.94 136 ASP A O 1
ATOM 1075 N N . GLU A 1 137 ? 1.789 -10.927 -10.749 1.00 92.38 137 GLU A N 1
ATOM 1076 C CA . GLU A 1 137 ? 1.221 -12.242 -10.437 1.00 92.38 137 GLU A CA 1
ATOM 1077 C C . GLU A 1 137 ? 0.427 -12.827 -11.622 1.00 92.38 137 GLU A C 1
ATOM 1079 O O . GLU A 1 137 ? -0.503 -13.620 -11.430 1.00 92.38 137 GLU A O 1
ATOM 1084 N N . ASP A 1 138 ? 0.743 -12.420 -12.859 1.00 90.31 138 ASP A N 1
ATOM 1085 C CA . ASP A 1 138 ? 0.071 -12.944 -14.050 1.00 90.31 138 ASP A CA 1
ATOM 1086 C C . ASP A 1 138 ? 0.328 -14.452 -14.189 1.00 90.31 138 ASP A C 1
ATOM 1088 O O . ASP A 1 138 ? 1.464 -14.919 -14.218 1.00 90.31 138 ASP A O 1
ATOM 1092 N N . VAL A 1 139 ? -0.748 -15.229 -14.313 1.00 85.56 139 VAL A N 1
ATOM 1093 C CA . VAL A 1 139 ? -0.715 -16.695 -14.408 1.00 85.56 139 VAL A CA 1
ATOM 1094 C C . VAL A 1 139 ? 0.037 -17.185 -15.651 1.00 85.56 139 VAL A C 1
ATOM 1096 O O . VAL A 1 139 ? 0.583 -18.287 -15.636 1.00 85.56 139 VAL A O 1
ATOM 1099 N N . ASN A 1 140 ? 0.073 -16.395 -16.726 1.00 85.81 140 ASN A N 1
ATOM 1100 C CA . ASN A 1 140 ? 0.774 -16.761 -17.958 1.00 85.81 140 ASN A CA 1
ATOM 1101 C C . ASN A 1 140 ? 2.289 -16.541 -17.851 1.00 85.81 140 ASN A C 1
ATOM 1103 O O . ASN A 1 140 ? 3.061 -17.273 -18.466 1.00 85.81 140 ASN A O 1
ATOM 1107 N N . GLU A 1 141 ? 2.702 -15.556 -17.054 1.00 83.69 141 GLU A N 1
ATOM 1108 C CA . GLU A 1 141 ? 4.104 -15.184 -16.838 1.00 83.69 141 GLU A CA 1
ATOM 1109 C C . GLU A 1 141 ? 4.718 -15.934 -15.645 1.00 83.69 141 GLU A C 1
ATOM 1111 O O . GLU A 1 141 ? 5.900 -16.286 -15.649 1.00 83.69 141 GLU A O 1
ATOM 1116 N N . CYS A 1 142 ? 3.915 -16.216 -14.619 1.00 85.12 142 CYS A N 1
ATOM 1117 C CA . CYS A 1 142 ? 4.316 -16.951 -13.431 1.00 85.12 142 CYS A CA 1
ATOM 1118 C C . CYS A 1 142 ? 4.176 -18.460 -13.653 1.00 85.12 142 CYS A C 1
ATOM 1120 O O . CYS A 1 142 ? 3.135 -19.063 -13.387 1.00 85.12 142 CYS A O 1
ATOM 1122 N N . THR A 1 143 ? 5.256 -19.121 -14.079 1.00 75.44 143 THR A N 1
ATOM 1123 C CA . THR A 1 143 ? 5.304 -20.590 -14.062 1.00 75.44 143 THR A CA 1
ATOM 1124 C C . THR A 1 143 ? 5.245 -21.058 -12.612 1.00 75.44 143 THR A C 1
ATOM 1126 O O . THR A 1 143 ? 6.159 -20.733 -11.854 1.00 75.44 143 THR A O 1
ATOM 1129 N N . VAL A 1 144 ? 4.170 -21.774 -12.247 1.00 64.50 144 VAL A N 1
ATOM 1130 C CA . VAL A 1 144 ? 3.790 -22.225 -10.891 1.00 64.50 144 VAL A CA 1
ATOM 1131 C C . VAL A 1 144 ? 5.006 -22.506 -10.004 1.00 64.50 144 VAL A C 1
ATOM 1133 O O . VAL A 1 144 ? 5.493 -23.631 -9.906 1.00 64.50 144 VAL A O 1
ATOM 1136 N N . SER A 1 145 ? 5.502 -21.460 -9.352 1.00 52.75 145 SER A N 1
ATOM 1137 C CA . SER A 1 145 ? 6.576 -21.556 -8.382 1.00 52.75 145 SER A CA 1
ATOM 1138 C C . SER A 1 145 ? 5.892 -21.743 -7.048 1.00 52.75 145 SER A C 1
ATOM 1140 O O . SER A 1 145 ? 5.089 -20.921 -6.617 1.00 52.75 145 SER A O 1
ATOM 1142 N N . THR A 1 146 ? 6.137 -22.915 -6.471 1.00 49.91 146 THR A N 1
ATOM 1143 C CA . THR A 1 146 ? 5.783 -23.326 -5.114 1.00 49.91 146 THR A CA 1
ATOM 1144 C C . THR A 1 146 ? 5.556 -22.133 -4.201 1.00 49.91 146 THR A C 1
ATOM 1146 O O . THR A 1 146 ? 6.486 -21.376 -3.941 1.00 49.91 146 THR A O 1
ATOM 1149 N N . VAL A 1 147 ? 4.320 -22.013 -3.712 1.00 50.03 147 VAL A N 1
ATOM 1150 C CA . VAL A 1 147 ? 3.896 -21.060 -2.687 1.00 50.03 147 VAL A CA 1
ATOM 1151 C C . VAL A 1 147 ? 4.956 -21.029 -1.588 1.00 50.03 147 VAL A C 1
ATOM 1153 O O . VAL A 1 147 ? 4.993 -21.917 -0.730 1.00 50.03 147 VAL A O 1
ATOM 1156 N N . PHE A 1 148 ? 5.822 -20.013 -1.592 1.00 45.47 148 PHE A N 1
ATOM 1157 C CA . PHE A 1 148 ? 6.560 -19.664 -0.394 1.00 45.47 148 PHE A CA 1
ATOM 1158 C C . PHE A 1 148 ? 5.492 -19.196 0.583 1.00 45.47 148 PHE A C 1
ATOM 1160 O O . PHE A 1 148 ? 5.031 -18.058 0.546 1.00 45.47 148 PHE A O 1
ATOM 1167 N N . LYS A 1 149 ? 5.035 -20.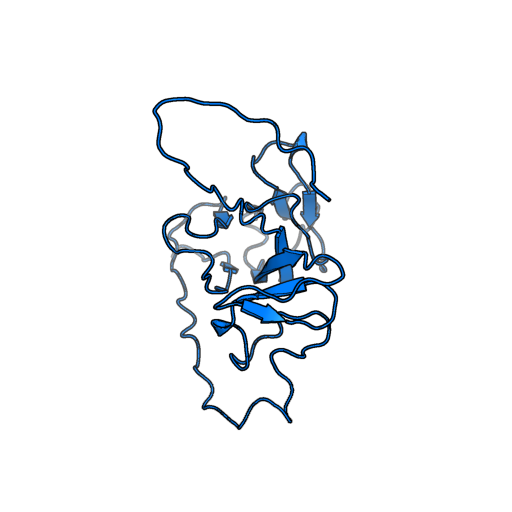117 1.439 1.00 40.16 149 LYS A N 1
ATOM 1168 C CA . LYS A 1 149 ? 4.339 -19.770 2.671 1.00 40.16 149 LYS A CA 1
ATOM 1169 C C . LYS A 1 149 ? 5.297 -18.862 3.425 1.00 40.16 149 LYS A C 1
ATOM 1171 O O . LYS A 1 149 ? 6.159 -19.348 4.156 1.00 40.16 149 LYS A O 1
ATOM 1176 N N . HIS A 1 150 ? 5.173 -17.553 3.219 1.00 41.88 150 HIS A N 1
ATOM 1177 C CA . HIS A 1 150 ? 5.736 -16.577 4.124 1.00 41.88 150 HIS A CA 1
ATOM 1178 C C . HIS A 1 150 ? 5.190 -16.948 5.494 1.00 41.88 150 HIS A C 1
ATOM 1180 O O . HIS A 1 150 ? 3.990 -16.877 5.756 1.00 41.88 150 HIS A O 1
ATOM 1186 N N . ILE A 1 151 ? 6.087 -17.479 6.318 1.00 38.44 151 ILE A N 1
ATOM 1187 C CA . ILE A 1 151 ? 5.832 -17.789 7.710 1.00 38.44 151 ILE A CA 1
ATOM 1188 C C . ILE A 1 151 ? 5.319 -16.485 8.305 1.00 38.44 151 ILE A C 1
ATOM 1190 O O . ILE A 1 151 ? 6.059 -15.503 8.381 1.00 38.44 151 ILE A O 1
ATOM 1194 N N . LEU A 1 152 ? 4.035 -16.467 8.662 1.00 33.03 152 LEU A N 1
ATOM 1195 C CA . LEU A 1 152 ? 3.441 -15.387 9.424 1.00 33.03 152 LEU A CA 1
ATOM 1196 C C . LEU A 1 152 ? 4.157 -15.414 10.777 1.00 33.03 152 LEU A C 1
ATOM 1198 O O . LEU A 1 152 ? 3.792 -16.169 11.679 1.00 33.03 152 LEU A O 1
ATOM 1202 N N . LEU A 1 153 ? 5.256 -14.669 10.892 1.00 29.12 153 LEU A N 1
ATOM 1203 C CA . LEU A 1 153 ? 5.880 -14.393 12.171 1.00 29.12 153 LEU A CA 1
ATOM 1204 C C . LEU A 1 153 ? 4.866 -13.547 12.930 1.00 29.12 153 LEU A C 1
ATOM 1206 O O . LEU A 1 153 ? 4.819 -12.327 12.791 1.00 29.12 153 LEU A O 1
ATOM 1210 N N . LEU A 1 154 ? 4.015 -14.221 13.703 1.00 33.19 154 LEU A N 1
ATOM 1211 C CA . LEU A 1 154 ? 3.269 -13.615 14.789 1.00 33.19 154 LEU A CA 1
ATOM 1212 C C . LEU A 1 154 ? 4.318 -13.025 15.728 1.00 33.19 154 LEU A C 1
ATOM 1214 O O . LEU A 1 154 ? 4.850 -13.712 16.600 1.00 33.19 154 LEU A O 1
ATOM 1218 N N . ILE A 1 155 ? 4.675 -11.761 15.511 1.00 35.25 155 ILE A N 1
ATOM 1219 C CA . ILE A 1 155 ? 5.487 -11.032 16.467 1.00 35.25 155 ILE A CA 1
ATOM 1220 C C . ILE A 1 155 ? 4.603 -10.911 17.706 1.00 35.25 155 ILE A C 1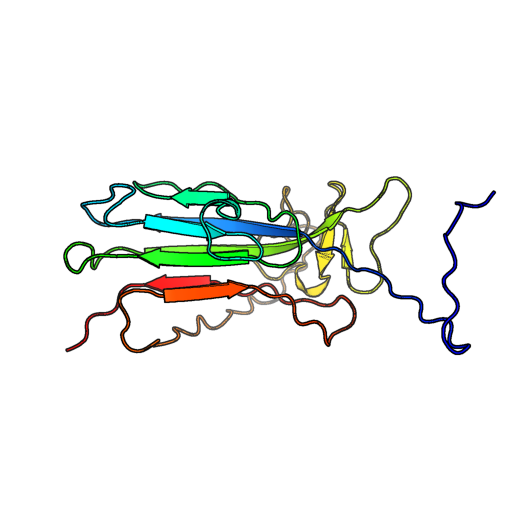
ATOM 1222 O O . ILE A 1 155 ? 3.669 -10.104 17.749 1.00 35.25 155 ILE A O 1
ATOM 1226 N N . ILE A 1 156 ? 4.876 -11.742 18.713 1.00 35.22 156 ILE A N 1
ATOM 1227 C CA . ILE A 1 156 ? 4.343 -11.577 20.064 1.00 35.22 156 ILE A CA 1
ATOM 1228 C C . ILE A 1 156 ? 5.020 -10.321 20.622 1.00 35.22 156 ILE A C 1
ATOM 1230 O O . ILE A 1 156 ? 6.017 -10.368 21.336 1.00 35.22 156 ILE A O 1
ATOM 1234 N N . ILE A 1 157 ? 4.529 -9.156 20.196 1.00 38.56 157 ILE A N 1
ATOM 1235 C CA . ILE A 1 157 ? 4.933 -7.870 20.751 1.00 38.56 157 ILE A CA 1
ATOM 1236 C C . ILE A 1 157 ? 4.196 -7.754 22.077 1.00 38.56 157 ILE A C 1
ATOM 1238 O O . ILE A 1 157 ? 2.997 -7.454 22.102 1.00 38.56 157 ILE A O 1
ATOM 1242 N N . ASN A 1 158 ? 4.928 -8.004 23.155 1.00 36.78 158 ASN A N 1
ATOM 1243 C CA . ASN A 1 158 ? 4.475 -7.793 24.518 1.00 36.78 158 ASN A CA 1
ATOM 1244 C C . ASN A 1 158 ? 3.993 -6.338 24.711 1.00 36.78 158 ASN A C 1
ATOM 1246 O O . ASN A 1 158 ? 4.750 -5.381 24.568 1.00 36.78 158 ASN A O 1
ATOM 1250 N N . MET A 1 159 ? 2.696 -6.223 25.014 1.00 40.34 159 MET A N 1
ATOM 1251 C CA . MET A 1 159 ? 2.044 -5.251 25.904 1.00 40.34 159 MET A CA 1
ATOM 1252 C C . MET A 1 159 ? 2.438 -3.769 25.834 1.00 40.34 159 MET A C 1
ATOM 1254 O O . MET A 1 159 ? 3.073 -3.294 26.761 1.00 40.34 159 MET A O 1
ATOM 1258 N N . TRP A 1 160 ? 1.909 -2.997 24.876 1.00 39.72 160 TRP A N 1
ATOM 1259 C CA . TRP A 1 160 ? 1.606 -1.567 25.090 1.00 39.72 160 TRP A CA 1
ATOM 1260 C C . TRP A 1 160 ? 0.338 -1.175 24.297 1.00 39.72 160 TRP A C 1
ATOM 1262 O O . TRP A 1 160 ? 0.214 -1.578 23.140 1.00 39.72 160 TRP A O 1
ATOM 1272 N N . PRO A 1 161 ? -0.589 -0.362 24.854 1.00 47.44 161 PRO A N 1
ATOM 1273 C CA . PRO A 1 161 ? -1.842 0.053 24.192 1.00 47.44 161 PRO A CA 1
ATOM 1274 C C . PRO A 1 161 ? -1.639 0.999 22.991 1.00 47.44 161 PRO A C 1
ATOM 1276 O O . PRO A 1 161 ? -2.599 1.433 22.364 1.00 47.44 161 PRO A O 1
ATOM 1279 N N . LYS A 1 162 ? -0.384 1.329 22.664 1.00 51.94 162 LYS A N 1
ATOM 1280 C CA . LYS A 1 162 ? 0.011 2.124 21.501 1.00 51.94 162 LYS A CA 1
ATOM 1281 C C . LYS A 1 162 ? 1.084 1.354 20.747 1.00 51.94 162 LYS A C 1
ATOM 1283 O O . LYS A 1 162 ? 2.250 1.381 21.141 1.00 51.94 162 LYS A O 1
ATOM 1288 N N . LYS A 1 163 ? 0.705 0.680 19.662 1.00 59.00 163 LYS A N 1
ATOM 1289 C CA . LYS A 1 163 ? 1.685 0.107 18.733 1.00 59.00 163 LYS A CA 1
ATOM 1290 C C . LYS A 1 163 ? 1.989 1.138 17.656 1.00 59.00 163 LYS A C 1
ATOM 1292 O O . LYS A 1 163 ? 1.083 1.660 17.005 1.00 59.00 163 LYS A O 1
ATOM 1297 N N . ARG A 1 164 ? 3.275 1.451 17.504 1.00 56.50 164 ARG A N 1
ATOM 1298 C CA . ARG A 1 164 ? 3.790 2.264 16.405 1.00 56.50 164 ARG A CA 1
ATOM 1299 C C . ARG A 1 164 ? 4.610 1.360 15.505 1.00 56.50 164 ARG A C 1
ATOM 1301 O O . ARG A 1 164 ? 5.573 0.756 15.969 1.00 56.50 164 ARG A O 1
ATOM 1308 N N . VAL A 1 165 ? 4.236 1.296 14.238 1.00 64.31 165 VAL A N 1
ATOM 1309 C CA . VAL A 1 165 ? 5.025 0.637 13.200 1.00 64.31 165 VAL A CA 1
ATOM 1310 C C . VAL A 1 165 ? 5.585 1.731 12.311 1.00 64.31 165 VAL A C 1
ATOM 1312 O O . VAL A 1 165 ? 4.836 2.575 11.823 1.00 64.31 165 VAL A O 1
ATOM 1315 N N . ARG A 1 166 ? 6.904 1.751 12.138 1.00 58.94 166 ARG A N 1
ATOM 1316 C CA . ARG A 1 166 ? 7.564 2.636 11.182 1.00 58.94 166 ARG A CA 1
ATOM 1317 C C . ARG A 1 166 ? 8.046 1.783 10.021 1.00 58.94 166 ARG A C 1
ATOM 1319 O O . ARG A 1 166 ? 8.827 0.860 10.232 1.00 58.94 166 ARG A O 1
ATOM 1326 N N . ILE A 1 167 ? 7.562 2.096 8.829 1.00 61.19 167 ILE A N 1
ATOM 1327 C CA . ILE A 1 167 ? 7.964 1.456 7.583 1.00 61.19 167 ILE A CA 1
ATOM 1328 C C . ILE A 1 167 ? 9.029 2.363 6.971 1.00 61.19 167 ILE A C 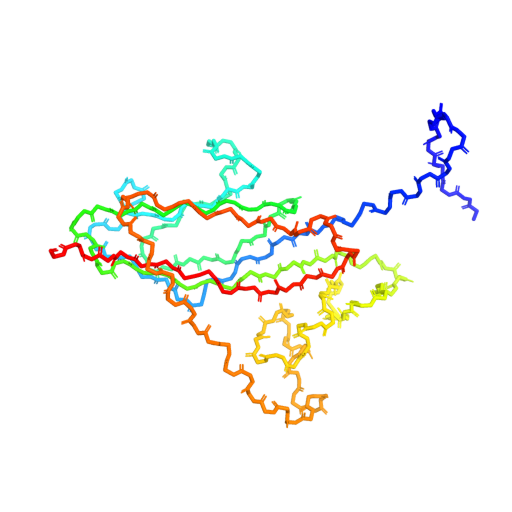1
ATOM 1330 O O . ILE A 1 167 ? 8.736 3.499 6.595 1.00 61.19 167 ILE A O 1
ATOM 1334 N N . ILE A 1 168 ? 10.272 1.879 6.952 1.00 52.50 168 ILE A N 1
ATOM 1335 C CA . ILE A 1 168 ? 11.403 2.519 6.274 1.00 52.50 168 ILE A CA 1
ATOM 1336 C C . ILE A 1 168 ? 11.998 1.473 5.325 1.00 52.50 168 ILE A C 1
ATOM 1338 O O . ILE A 1 168 ? 12.357 0.391 5.796 1.00 52.50 168 ILE A O 1
ATOM 1342 N N . PRO A 1 169 ? 12.120 1.768 4.027 1.00 51.75 169 PRO A N 1
ATOM 1343 C CA . PRO A 1 169 ? 12.966 1.014 3.115 1.00 51.75 169 PRO A CA 1
ATOM 1344 C C . PRO A 1 169 ? 14.434 1.106 3.588 1.00 51.75 169 PRO A C 1
ATOM 1346 O O . PRO A 1 169 ? 14.921 2.199 3.868 1.00 51.75 169 PRO A O 1
ATOM 1349 N N . ASP A 1 170 ? 15.113 -0.034 3.750 1.00 44.59 170 ASP A N 1
ATOM 1350 C CA . ASP A 1 170 ? 16.519 -0.177 4.194 1.00 44.59 170 ASP A CA 1
ATOM 1351 C C . ASP A 1 170 ? 17.574 0.552 3.305 1.00 44.59 170 ASP A C 1
ATOM 1353 O O . ASP A 1 170 ? 18.017 0.020 2.288 1.00 44.59 170 ASP A O 1
ATOM 1357 N N . PRO A 1 171 ? 18.127 1.699 3.741 1.00 42.91 171 PRO A N 1
ATOM 1358 C CA . PRO A 1 171 ? 19.004 2.544 2.923 1.00 42.91 171 PRO A CA 1
ATOM 1359 C C . PRO A 1 171 ? 20.363 1.922 2.543 1.00 42.91 171 PRO A C 1
ATOM 1361 O O . PRO A 1 171 ? 21.124 2.564 1.818 1.00 42.91 171 PRO A O 1
ATOM 1364 N N . SER A 1 172 ? 20.707 0.731 3.053 1.00 39.62 172 SER A N 1
ATOM 1365 C CA . SER A 1 172 ? 21.997 0.062 2.832 1.00 39.62 172 SER A CA 1
ATOM 1366 C C . SER A 1 172 ? 22.015 -0.947 1.676 1.00 39.62 172 SER A C 1
ATOM 1368 O O . SER A 1 172 ? 23.093 -1.404 1.293 1.00 39.62 172 SER A O 1
ATOM 1370 N N . GLN A 1 173 ? 20.860 -1.254 1.077 1.00 40.66 173 GLN A N 1
ATOM 1371 C CA . GLN A 1 173 ? 20.749 -2.118 -0.101 1.00 40.66 173 GLN A CA 1
ATOM 1372 C C . GLN A 1 173 ? 20.425 -1.242 -1.312 1.00 40.66 173 GLN A C 1
ATOM 1374 O O . GLN A 1 173 ? 19.394 -0.575 -1.350 1.00 40.66 173 GLN A O 1
ATOM 1379 N N . THR A 1 174 ? 21.333 -1.183 -2.288 1.00 38.34 174 THR A N 1
ATOM 1380 C CA . THR A 1 174 ? 21.126 -0.514 -3.582 1.00 38.34 174 THR A CA 1
ATOM 1381 C C . THR A 1 174 ? 19.789 -0.939 -4.180 1.00 38.34 174 THR A C 1
ATOM 1383 O O . THR A 1 174 ? 19.687 -2.047 -4.677 1.00 38.34 174 THR A O 1
ATOM 1386 N N . CYS A 1 175 ? 18.782 -0.069 -4.065 1.00 42.44 175 CYS A N 1
ATOM 1387 C CA . CYS A 1 175 ? 17.455 -0.104 -4.691 1.00 42.44 175 CYS A CA 1
ATOM 1388 C C . CYS A 1 175 ? 16.785 -1.504 -4.791 1.00 42.44 175 CYS A C 1
ATOM 1390 O O . CYS A 1 175 ? 16.061 -1.773 -5.740 1.00 42.44 175 CYS A O 1
ATOM 1392 N N . ILE A 1 176 ? 16.977 -2.371 -3.785 1.00 34.44 176 ILE A N 1
ATOM 1393 C CA . ILE A 1 176 ? 16.346 -3.698 -3.663 1.00 34.44 176 ILE A CA 1
ATOM 1394 C C . ILE A 1 176 ? 15.539 -3.711 -2.361 1.00 34.44 176 ILE A C 1
ATOM 1396 O O . ILE A 1 176 ? 16.109 -3.497 -1.292 1.00 34.44 176 ILE A O 1
ATOM 1400 N N . TYR A 1 177 ? 14.220 -3.947 -2.428 1.00 42.28 177 TYR A N 1
ATOM 1401 C CA . TYR A 1 177 ? 13.382 -4.056 -1.226 1.00 42.28 177 TYR A CA 1
ATOM 1402 C C . TYR A 1 177 ? 12.329 -5.157 -1.259 1.00 42.28 177 TYR A C 1
ATOM 1404 O O . TYR A 1 177 ? 11.604 -5.351 -2.232 1.00 42.28 177 TYR A O 1
ATOM 1412 N N . VAL A 1 178 ? 12.205 -5.772 -0.081 1.00 38.62 178 VAL A N 1
ATOM 1413 C CA . VAL A 1 178 ? 11.272 -6.826 0.312 1.00 38.62 178 VAL A CA 1
ATOM 1414 C C . VAL A 1 178 ? 9.964 -6.206 0.818 1.00 38.62 178 VAL A C 1
ATOM 1416 O O . VAL A 1 178 ? 9.959 -5.442 1.791 1.00 38.62 178 VAL A O 1
ATOM 1419 N N . GLY A 1 179 ? 8.838 -6.573 0.208 1.00 38.84 179 GLY A N 1
ATOM 1420 C CA . GLY A 1 179 ? 7.511 -6.357 0.784 1.00 38.84 179 GLY A CA 1
ATOM 1421 C C . GLY A 1 179 ? 7.323 -7.277 1.991 1.00 38.84 179 GLY A C 1
ATOM 1422 O O . GLY A 1 179 ? 7.441 -8.496 1.872 1.00 38.84 179 GLY A O 1
ATOM 1423 N N . LYS A 1 180 ? 7.066 -6.715 3.174 1.00 44.12 180 LYS A N 1
ATOM 1424 C CA . LYS A 1 180 ? 6.733 -7.484 4.382 1.00 44.12 180 LYS A CA 1
ATOM 1425 C C . LYS A 1 180 ? 5.304 -7.183 4.810 1.00 44.12 180 LYS A C 1
ATOM 1427 O O . LYS A 1 180 ? 4.823 -6.064 4.682 1.00 44.12 180 LYS A O 1
ATOM 1432 N N . ASP A 1 181 ? 4.634 -8.181 5.368 1.00 43.97 181 ASP A N 1
ATOM 1433 C CA . ASP A 1 181 ? 3.328 -7.967 5.985 1.00 43.97 181 ASP A CA 1
ATOM 1434 C C . ASP A 1 181 ? 3.453 -7.122 7.244 1.00 43.97 181 ASP A C 1
ATOM 1436 O O . ASP A 1 181 ? 4.331 -7.355 8.084 1.00 43.97 181 ASP A O 1
ATOM 1440 N N . VAL A 1 182 ? 2.513 -6.198 7.419 1.00 46.22 182 VAL A N 1
ATOM 1441 C CA . VAL A 1 182 ? 2.280 -5.560 8.710 1.00 46.22 182 VAL A CA 1
ATOM 1442 C C . VAL A 1 182 ? 0.973 -6.111 9.260 1.00 46.22 182 VAL A C 1
ATOM 1444 O O . VAL A 1 182 ? -0.113 -5.797 8.774 1.00 46.22 182 VAL A O 1
ATOM 1447 N N . SER A 1 183 ? 1.087 -6.941 10.295 1.00 38.28 183 SER A N 1
ATOM 1448 C CA . SER A 1 183 ? -0.056 -7.400 11.079 1.00 38.28 183 SER A CA 1
ATOM 1449 C C . SER A 1 183 ? -0.017 -6.767 12.465 1.00 38.28 183 SER A C 1
ATOM 1451 O O . SER A 1 183 ? 1.024 -6.712 13.128 1.00 38.28 183 SER A O 1
ATOM 1453 N N . ALA A 1 184 ? -1.165 -6.265 12.909 1.00 42.44 184 ALA A N 1
ATOM 1454 C CA . ALA A 1 184 ? -1.331 -5.779 14.266 1.00 42.44 184 ALA A CA 1
ATOM 1455 C C . ALA A 1 184 ? -2.614 -6.348 14.865 1.00 42.44 184 ALA A C 1
ATOM 1457 O O . ALA A 1 184 ? -3.703 -6.272 14.295 1.00 42.44 184 ALA A O 1
ATOM 1458 N N . SER A 1 185 ? -2.467 -6.917 16.055 1.00 34.41 185 SER A N 1
ATOM 1459 C CA . SER A 1 185 ? -3.576 -7.414 16.858 1.00 34.41 185 SER A CA 1
ATOM 1460 C C . SER A 1 185 ? -3.369 -7.007 18.310 1.00 34.41 185 SER A C 1
ATOM 1462 O O . SER A 1 185 ? -2.227 -6.930 18.797 1.00 34.41 185 SER A O 1
ATOM 1464 N N . TYR A 1 186 ? -4.480 -6.725 18.987 1.00 36.69 186 TYR A N 1
ATOM 1465 C CA . TYR A 1 186 ? -4.505 -6.579 20.434 1.00 36.69 186 TYR A CA 1
ATOM 1466 C C . TYR A 1 186 ? -4.457 -7.979 21.064 1.00 36.69 186 TYR A C 1
ATOM 1468 O O . TYR A 1 186 ? -5.301 -8.820 20.771 1.00 36.69 186 TYR A O 1
ATOM 1476 N N . LEU A 1 187 ? -3.456 -8.253 21.905 1.00 35.69 187 LEU A N 1
ATOM 1477 C CA . LEU A 1 187 ? -3.330 -9.527 22.622 1.00 35.69 187 LEU A CA 1
ATOM 1478 C C . LEU A 1 187 ? -3.513 -9.284 24.120 1.00 35.69 187 LEU A C 1
ATOM 1480 O O . LEU A 1 187 ? -2.910 -8.373 24.687 1.00 35.69 187 LEU A O 1
ATOM 1484 N N . ARG A 1 188 ? -4.364 -10.105 24.742 1.00 36.19 188 ARG A N 1
ATOM 1485 C CA . ARG A 1 188 ? -4.629 -10.109 26.184 1.00 36.19 188 ARG A CA 1
ATOM 1486 C C . ARG A 1 188 ? -3.386 -10.590 26.939 1.00 36.19 188 ARG A C 1
ATOM 1488 O O . ARG A 1 188 ? -2.848 -11.642 26.610 1.00 36.19 188 ARG A O 1
ATOM 1495 N N . THR A 1 189 ? -2.984 -9.865 27.979 1.00 31.14 189 THR A N 1
ATOM 1496 C CA . THR A 1 189 ? -2.128 -10.416 29.038 1.00 31.14 189 THR A CA 1
ATOM 1497 C C . THR A 1 189 ? -3.000 -11.281 29.940 1.00 31.14 189 THR A C 1
ATOM 1499 O O . THR A 1 189 ? -4.033 -10.804 30.421 1.00 31.14 189 THR A O 1
ATOM 1502 N N . VAL A 1 190 ? -2.625 -12.547 30.117 1.00 33.47 190 VAL A N 1
ATOM 1503 C CA . VAL A 1 190 ? -3.143 -13.390 31.205 1.00 33.47 190 VAL A CA 1
ATOM 1504 C C . VAL A 1 190 ? -2.204 -13.251 32.389 1.00 33.47 190 VAL A C 1
ATOM 1506 O O . VAL A 1 190 ? -0.978 -13.257 32.135 1.00 33.47 190 VAL A O 1
#

Secondary structure (DSSP, 8-state):
----PPP--STT----------EEEEEEEEEE--SS--TTTSEEEEESSS-SGGGEEEEE-TT----EE-SSS-EEEEEE--TT-TT-EEEEEEEEEEE--TTPPP-TTEEE-SSSEEEEGGGTTSSS--STT-GGG-TTTS------------------SEEEEEE---TTSTT-----EEEEE-----

Foldseek 3Di:
DDDDDDDDDDDPDPPPPPPQWWKKKKAWPFWDWAPPQDLVAWWKWKFAPDPDPVRTQDIDTDGDDHMDIHPTQKMKIKGAHDPNGQFGWTKIWMFIKGFAPPPGDDDPQWDDLVPRIIGGLVQACQPDQRRPVSPSNDPVPRPPDPHPPPPPPPPPPPDDSIDMDMRGADPPDDRHDDIDMDIDHRDDDD

Organism: NCBI:txid642074